Protein AF-A0A5N7B4Z5-F1 (afdb_monomer)

Solvent-accessible surface area (backbone atoms only — not comparable to full-atom values): 13142 Å² total; per-residue (Å²): 91,80,42,84,69,92,43,72,67,54,50,50,54,54,49,51,53,54,71,65,34,78,68,73,69,79,52,67,28,50,35,41,19,48,52,52,49,37,53,48,54,47,36,39,73,75,48,69,48,20,84,74,56,55,96,79,56,40,84,40,82,43,67,46,97,56,56,46,101,85,73,45,61,50,43,29,46,28,28,74,62,50,83,78,34,98,85,48,55,46,38,72,44,78,56,78,88,79,69,58,45,34,60,72,60,36,51,36,48,76,69,60,76,49,81,82,85,57,75,67,77,79,80,66,70,62,88,85,52,90,62,60,52,44,93,58,93,42,82,94,37,78,40,70,61,80,85,78,86,73,72,54,44,77,47,78,50,70,56,96,50,51,87,86,38,82,61,65,50,78,49,78,48,68,54,35,63,58,79,80,58,64,81,91,64,78,58,65,70,58,53,51,52,52,52,48,52,56,52,54,72,67,42,83,85,66,73,86,80,127

Nearest PDB structures (foldseek):
  7ase-assembly1_G  TM=2.605E-01  e=3.110E+00  Trypanosoma cruzi
  8xci-assembly1_J  TM=1.834E-01  e=3.970E+00  Escherichia phage Lambda

pLDDT: mean 79.35, std 11.58, range [40.12, 94.44]

Structure (mmCIF, N/CA/C/O backbone):
data_AF-A0A5N7B4Z5-F1
#
_entry.id   AF-A0A5N7B4Z5-F1
#
loop_
_atom_site.group_PDB
_atom_site.id
_atom_site.type_symbol
_atom_site.label_atom_id
_atom_site.label_alt_id
_atom_site.label_comp_id
_atom_site.label_asym_id
_atom_site.label_entity_id
_atom_site.label_seq_id
_atom_site.pdbx_PDB_ins_code
_atom_site.Cartn_x
_atom_site.Cartn_y
_atom_site.Cartn_z
_atom_site.occupancy
_atom_site.B_iso_or_equiv
_atom_site.auth_seq_id
_atom_site.auth_comp_id
_atom_site.auth_asym_id
_atom_site.auth_atom_id
_atom_site.pdbx_PDB_model_num
ATOM 1 N N . MET A 1 1 ? -0.900 -9.514 17.900 1.00 68.31 1 MET A N 1
ATOM 2 C CA . MET A 1 1 ? -0.943 -8.429 18.907 1.00 68.31 1 MET A CA 1
ATOM 3 C C . MET A 1 1 ? -2.101 -8.729 19.840 1.00 68.31 1 MET A C 1
ATOM 5 O O . MET A 1 1 ? -3.188 -8.950 19.329 1.00 68.31 1 MET A O 1
ATOM 9 N N . HIS A 1 2 ? -1.870 -8.814 21.151 1.00 83.25 2 HIS A N 1
ATOM 10 C CA . HIS A 1 2 ? -2.906 -9.152 22.133 1.00 83.25 2 HIS A CA 1
ATOM 11 C C . HIS A 1 2 ? -3.185 -7.941 23.022 1.00 83.25 2 HIS A C 1
ATOM 13 O O . HIS A 1 2 ? -2.250 -7.444 23.642 1.00 83.25 2 HIS A O 1
ATOM 19 N N . HIS A 1 3 ? -4.424 -7.446 23.070 1.00 81.94 3 HIS A N 1
ATOM 20 C CA . HIS A 1 3 ? -4.757 -6.272 23.884 1.00 81.94 3 HIS A CA 1
ATOM 21 C C . HIS A 1 3 ? -6.202 -6.282 24.406 1.00 81.94 3 HIS A C 1
ATOM 23 O O . HIS A 1 3 ? -7.106 -6.831 23.778 1.00 81.94 3 HIS A O 1
ATOM 29 N N . THR A 1 4 ? -6.416 -5.662 25.567 1.00 84.50 4 THR A N 1
ATOM 30 C CA . THR A 1 4 ? -7.744 -5.398 26.161 1.00 84.50 4 THR A CA 1
ATOM 31 C C . THR A 1 4 ? -8.138 -3.922 26.072 1.00 84.50 4 THR A C 1
ATOM 33 O O . THR A 1 4 ? -9.320 -3.601 26.102 1.00 84.50 4 THR A O 1
ATOM 36 N N . ALA A 1 5 ? -7.157 -3.032 25.914 1.00 82.94 5 ALA A N 1
ATOM 37 C CA . ALA A 1 5 ? -7.330 -1.611 25.648 1.00 82.94 5 ALA A CA 1
ATOM 38 C C . ALA A 1 5 ? -6.219 -1.128 24.708 1.00 82.94 5 ALA A C 1
ATOM 40 O O . ALA A 1 5 ? -5.120 -1.689 24.698 1.00 82.94 5 ALA A O 1
ATOM 41 N N . VAL A 1 6 ? -6.504 -0.093 23.919 1.00 81.62 6 VAL A N 1
ATOM 42 C CA . VAL A 1 6 ? -5.502 0.546 23.062 1.00 81.62 6 VAL A CA 1
ATOM 43 C C . VAL A 1 6 ? -4.746 1.571 23.901 1.00 81.62 6 VAL A C 1
ATOM 45 O O . VAL A 1 6 ? -5.305 2.594 24.285 1.00 81.62 6 VAL A O 1
ATOM 48 N N . THR A 1 7 ? -3.490 1.267 24.226 1.00 86.62 7 THR A N 1
ATOM 49 C CA . THR A 1 7 ? -2.611 2.155 25.005 1.00 86.62 7 THR A CA 1
ATOM 50 C C . THR A 1 7 ? -1.647 2.911 24.093 1.00 86.62 7 THR A C 1
ATOM 52 O O . THR A 1 7 ? -1.443 2.516 22.945 1.00 86.62 7 THR A O 1
ATOM 55 N N . GLU A 1 8 ? -0.984 3.945 24.613 1.00 84.62 8 GLU A N 1
ATOM 56 C CA . GLU A 1 8 ? 0.048 4.680 23.865 1.00 84.62 8 GLU A CA 1
ATOM 57 C C . GLU A 1 8 ? 1.194 3.769 23.410 1.00 84.62 8 GLU A C 1
ATOM 59 O O . GLU A 1 8 ? 1.658 3.827 22.274 1.00 84.62 8 GLU A O 1
ATOM 64 N N . ARG A 1 9 ? 1.582 2.819 24.268 1.00 85.25 9 ARG A N 1
ATOM 65 C CA . ARG A 1 9 ? 2.535 1.767 23.910 1.00 85.25 9 ARG A CA 1
ATOM 66 C C . ARG A 1 9 ? 2.049 0.951 22.710 1.00 85.25 9 ARG A C 1
ATOM 68 O O . ARG A 1 9 ? 2.826 0.699 21.796 1.00 85.25 9 ARG A O 1
ATOM 75 N N . THR A 1 10 ? 0.775 0.555 22.699 1.00 82.25 10 THR A N 1
ATOM 76 C CA . THR A 1 10 ? 0.175 -0.183 21.576 1.00 82.25 10 THR A CA 1
ATOM 77 C C . THR A 1 10 ? 0.235 0.638 20.286 1.00 82.25 10 THR A C 1
ATOM 79 O O . THR A 1 10 ? 0.553 0.088 19.235 1.00 82.25 10 THR A O 1
ATOM 82 N N . TRP A 1 11 ? -0.008 1.951 20.352 1.00 82.19 11 TRP A N 1
ATOM 83 C CA . TRP A 1 11 ? 0.132 2.836 19.193 1.00 82.19 11 TRP A CA 1
ATOM 84 C C . TRP A 1 11 ? 1.564 2.907 18.673 1.00 82.19 11 TRP A C 1
ATOM 86 O O . TRP A 1 11 ? 1.775 2.754 17.468 1.00 82.19 11 TRP A O 1
ATOM 96 N N . HIS A 1 12 ? 2.544 3.056 19.562 1.00 83.19 12 HIS A N 1
ATOM 97 C CA . HIS A 1 12 ? 3.951 3.038 19.177 1.00 83.19 12 HIS A CA 1
ATOM 98 C C . HIS A 1 12 ? 4.365 1.706 18.544 1.00 83.19 12 HIS A C 1
ATOM 100 O O . HIS A 1 12 ? 5.046 1.715 17.523 1.00 83.19 12 HIS A O 1
ATOM 106 N N . GLU A 1 13 ? 3.909 0.569 19.077 1.00 83.56 13 GLU A N 1
ATOM 107 C CA . GLU A 1 13 ? 4.173 -0.755 18.495 1.00 83.56 13 GLU A CA 1
ATOM 108 C C . GLU A 1 13 ? 3.593 -0.877 17.071 1.00 83.56 13 GLU A C 1
ATOM 110 O O . GLU A 1 13 ? 4.270 -1.363 16.164 1.00 83.56 13 GLU A O 1
ATOM 115 N N . ILE A 1 14 ? 2.370 -0.381 16.835 1.00 79.56 14 ILE A N 1
ATOM 116 C CA . ILE A 1 14 ? 1.752 -0.347 15.494 1.00 79.56 14 ILE A CA 1
ATOM 117 C C . ILE A 1 14 ? 2.538 0.569 14.553 1.00 79.56 14 ILE A C 1
ATOM 119 O O . ILE A 1 14 ? 2.758 0.228 13.389 1.00 79.56 14 ILE A O 1
ATOM 123 N N . GLN A 1 15 ? 2.949 1.740 15.037 1.00 76.56 15 GLN A N 1
ATOM 124 C CA . GLN A 1 15 ? 3.700 2.705 14.246 1.00 76.56 15 GLN A CA 1
ATOM 125 C C . GLN A 1 15 ? 5.073 2.153 13.854 1.00 76.56 15 GLN A C 1
ATOM 127 O O . GLN A 1 15 ? 5.435 2.229 12.684 1.00 76.56 15 GLN A O 1
ATOM 132 N N . GLN A 1 16 ? 5.798 1.547 14.795 1.00 77.25 16 GLN A N 1
ATOM 133 C CA . GLN A 1 16 ? 7.083 0.899 14.536 1.00 77.25 16 GLN A CA 1
ATOM 134 C C . GLN A 1 16 ? 6.934 -0.252 13.545 1.00 77.25 16 GLN A C 1
ATOM 136 O O . GLN A 1 16 ? 7.704 -0.341 12.595 1.00 77.25 16 GLN A O 1
ATOM 141 N N . PHE A 1 17 ? 5.913 -1.099 13.706 1.00 74.50 17 PHE A N 1
ATOM 142 C CA . PHE A 1 17 ? 5.628 -2.162 12.744 1.00 74.50 17 PHE A CA 1
ATOM 143 C C . PHE A 1 17 ? 5.417 -1.607 11.328 1.00 74.50 17 PHE A C 1
ATOM 145 O O . PHE A 1 17 ? 5.989 -2.124 10.375 1.00 74.50 17 PHE A O 1
ATOM 152 N N . ARG A 1 18 ? 4.653 -0.515 11.188 1.00 69.31 18 ARG A N 1
ATOM 153 C CA . ARG A 1 18 ? 4.422 0.152 9.894 1.00 69.31 18 ARG A CA 1
ATOM 154 C C . ARG A 1 18 ? 5.679 0.799 9.314 1.00 69.31 18 ARG A C 1
ATOM 156 O O . ARG A 1 18 ? 5.856 0.773 8.101 1.00 69.31 18 ARG A O 1
ATOM 163 N N . GLN A 1 19 ? 6.526 1.387 10.155 1.00 65.81 19 GLN A N 1
ATOM 164 C CA . GLN A 1 19 ? 7.797 1.990 9.742 1.00 65.81 19 GLN A CA 1
ATOM 165 C C . GLN A 1 19 ? 8.817 0.939 9.295 1.00 65.81 19 GLN A C 1
ATOM 167 O O . GLN A 1 19 ? 9.599 1.203 8.390 1.00 65.81 19 GLN A O 1
ATOM 172 N N . ASN A 1 20 ? 8.776 -0.249 9.897 1.00 62.44 20 ASN A N 1
ATOM 173 C CA . ASN A 1 20 ? 9.689 -1.353 9.615 1.00 62.44 20 ASN A CA 1
ATOM 174 C C . ASN A 1 20 ? 9.173 -2.304 8.526 1.00 62.44 20 ASN A C 1
ATOM 176 O O . ASN A 1 20 ? 9.728 -3.391 8.358 1.00 62.44 20 ASN A O 1
ATOM 180 N N . LEU A 1 21 ? 8.112 -1.934 7.798 1.00 60.69 21 LEU A N 1
ATOM 181 C CA . LEU A 1 21 ? 7.689 -2.719 6.644 1.00 60.69 21 LEU A CA 1
ATOM 182 C C . LEU A 1 21 ? 8.833 -2.756 5.619 1.00 60.69 21 LEU A C 1
ATOM 184 O O . LEU A 1 21 ? 9.453 -1.717 5.380 1.00 60.69 21 LEU A O 1
ATOM 188 N N . PRO A 1 22 ? 9.119 -3.916 4.998 1.00 57.69 22 PRO A N 1
ATOM 189 C CA . PRO A 1 22 ? 10.403 -4.160 4.333 1.00 57.69 22 PRO A CA 1
ATOM 190 C C . PRO A 1 22 ? 10.712 -3.221 3.158 1.00 57.69 22 PRO A C 1
ATOM 192 O O . PRO A 1 22 ? 11.859 -3.141 2.722 1.00 57.69 22 PRO A O 1
ATOM 195 N N . PHE A 1 23 ? 9.707 -2.513 2.634 1.00 60.31 23 PHE A N 1
ATOM 196 C CA . PHE A 1 23 ? 9.897 -1.526 1.584 1.00 60.31 23 PHE A CA 1
ATOM 197 C C . PHE A 1 23 ? 8.888 -0.373 1.704 1.00 60.31 23 PHE A C 1
ATOM 199 O O . PHE A 1 23 ? 7.779 -0.430 1.173 1.00 60.31 23 PHE A O 1
ATOM 206 N N . LEU A 1 24 ? 9.277 0.695 2.403 1.00 61.88 24 LEU A N 1
ATOM 207 C CA . LEU A 1 24 ? 8.574 1.977 2.378 1.00 61.88 24 LEU A CA 1
ATOM 208 C C . LEU A 1 24 ? 9.545 3.053 1.887 1.00 61.88 24 LEU A C 1
ATOM 210 O O . LEU A 1 24 ? 10.260 3.663 2.674 1.00 61.88 24 LEU A O 1
ATOM 214 N N . GLU A 1 25 ? 9.591 3.267 0.573 1.00 70.62 25 GLU A N 1
ATOM 215 C CA . GLU A 1 25 ? 10.356 4.380 0.009 1.00 70.62 25 GLU A CA 1
ATOM 216 C C . GLU A 1 25 ? 9.768 5.708 0.513 1.00 70.62 25 GLU A C 1
ATOM 218 O O . GLU A 1 25 ? 8.613 6.049 0.225 1.00 70.62 25 GLU A O 1
ATOM 223 N N . THR A 1 26 ? 10.552 6.424 1.320 1.00 70.00 26 THR A N 1
ATOM 224 C CA . THR A 1 26 ? 10.142 7.664 1.984 1.00 70.00 26 THR A CA 1
ATOM 225 C C . THR A 1 26 ? 10.215 8.854 1.042 1.00 70.00 26 THR A C 1
ATOM 227 O O . THR A 1 26 ? 9.400 9.770 1.161 1.00 70.00 26 THR A O 1
ATOM 230 N N . GLU A 1 27 ? 11.149 8.833 0.086 1.00 80.62 27 GLU A N 1
ATOM 231 C CA . GLU A 1 27 ? 11.313 9.919 -0.871 1.00 80.62 27 GLU A CA 1
ATOM 232 C C . GLU A 1 27 ? 10.170 9.904 -1.896 1.00 80.62 27 GLU A C 1
ATOM 234 O O . GLU A 1 27 ? 10.004 8.919 -2.630 1.00 80.62 27 GLU A O 1
ATOM 239 N N . PRO A 1 28 ? 9.374 10.987 -2.012 1.00 80.75 28 PRO A N 1
ATOM 240 C CA . PRO A 1 28 ? 8.200 11.001 -2.880 1.00 80.75 28 PRO A CA 1
ATOM 241 C C . PRO A 1 28 ? 8.511 10.641 -4.338 1.00 80.75 28 PRO A C 1
ATOM 243 O O . PRO A 1 28 ? 7.760 9.885 -4.952 1.00 80.75 28 PRO A O 1
ATOM 246 N N . THR A 1 29 ? 9.627 11.131 -4.879 1.00 85.12 29 THR A N 1
ATOM 247 C CA . THR A 1 29 ? 10.037 10.926 -6.278 1.00 85.12 29 THR A CA 1
ATOM 248 C C . THR A 1 29 ? 10.473 9.489 -6.563 1.00 85.12 29 THR A C 1
ATOM 250 O O . THR A 1 29 ? 10.130 8.926 -7.608 1.00 85.12 29 THR A O 1
ATOM 253 N N . LYS A 1 30 ? 11.175 8.855 -5.620 1.00 85.88 30 LYS A N 1
ATOM 254 C CA . LYS A 1 30 ? 11.563 7.442 -5.702 1.00 85.88 30 LYS A CA 1
ATOM 255 C C . LYS A 1 30 ? 10.366 6.521 -5.505 1.00 85.88 30 LYS A C 1
ATOM 257 O O . LYS A 1 30 ? 10.238 5.525 -6.211 1.00 85.88 30 LYS A O 1
ATOM 262 N N . ARG A 1 31 ? 9.425 6.887 -4.631 1.00 80.62 31 ARG A N 1
ATOM 263 C CA . ARG A 1 31 ? 8.165 6.156 -4.449 1.00 80.62 31 ARG A CA 1
ATOM 264 C C . ARG A 1 31 ? 7.317 6.167 -5.723 1.00 80.62 31 ARG A C 1
ATOM 266 O O . ARG A 1 31 ? 6.779 5.136 -6.117 1.00 80.62 31 ARG A O 1
ATOM 273 N N . GLN A 1 32 ? 7.244 7.302 -6.417 1.00 82.06 32 GLN A N 1
ATOM 274 C CA . GLN A 1 32 ? 6.564 7.391 -7.713 1.00 82.06 32 GLN A CA 1
ATOM 275 C C . GLN A 1 32 ? 7.281 6.583 -8.803 1.00 82.06 32 GLN A C 1
ATOM 277 O O . GLN A 1 32 ? 6.621 5.886 -9.578 1.00 82.06 32 GLN A O 1
ATOM 282 N N . ALA A 1 33 ? 8.618 6.618 -8.843 1.00 86.69 33 ALA A N 1
ATOM 283 C CA . ALA A 1 33 ? 9.406 5.741 -9.710 1.00 86.69 33 ALA A CA 1
ATOM 284 C C . ALA A 1 33 ? 9.086 4.267 -9.438 1.00 86.69 33 ALA A C 1
ATOM 286 O O . ALA A 1 33 ? 8.796 3.498 -10.351 1.00 86.69 33 ALA A O 1
ATOM 287 N N . TYR A 1 34 ? 9.021 3.892 -8.173 1.00 81.75 34 TYR A N 1
ATOM 288 C CA . TYR A 1 34 ? 8.686 2.545 -7.769 1.00 81.75 34 TYR A CA 1
ATOM 289 C C . TYR A 1 34 ? 7.276 2.104 -8.204 1.00 81.75 34 TYR A C 1
ATOM 291 O O . TYR A 1 34 ? 7.104 1.027 -8.782 1.00 81.75 34 TYR A O 1
ATOM 299 N N . TYR A 1 35 ? 6.261 2.957 -8.036 1.00 79.94 35 TYR A N 1
ATOM 300 C CA . TYR A 1 35 ? 4.920 2.682 -8.563 1.00 79.94 35 TYR A CA 1
ATOM 301 C C . TYR A 1 35 ? 4.913 2.542 -10.086 1.00 79.94 35 TYR A C 1
ATOM 303 O O . TYR A 1 35 ? 4.250 1.648 -10.620 1.00 79.94 35 TYR A O 1
ATOM 311 N N . LYS A 1 36 ? 5.678 3.381 -10.797 1.00 86.25 36 LYS A N 1
ATOM 312 C CA . LYS A 1 36 ? 5.813 3.285 -12.253 1.00 86.25 36 LYS A CA 1
ATOM 313 C C . LYS A 1 36 ? 6.480 1.972 -12.670 1.00 86.25 36 LYS A C 1
ATOM 315 O O . LYS A 1 36 ? 6.003 1.350 -13.622 1.00 86.25 36 LYS A O 1
ATOM 320 N N . PHE A 1 37 ? 7.517 1.526 -11.960 1.00 86.44 37 PHE A N 1
ATOM 321 C CA . PHE A 1 37 ? 8.168 0.230 -12.173 1.00 86.44 37 PHE A CA 1
ATOM 322 C C . PHE A 1 37 ? 7.175 -0.928 -12.013 1.00 86.44 37 PHE A C 1
ATOM 324 O O . PHE A 1 37 ? 7.001 -1.706 -12.949 1.00 86.44 37 PHE A O 1
ATOM 331 N N . ASN A 1 38 ? 6.452 -0.995 -10.892 1.00 80.25 38 ASN A N 1
ATOM 332 C CA . ASN A 1 38 ? 5.500 -2.079 -10.622 1.00 80.25 38 ASN A CA 1
ATOM 333 C C . ASN A 1 38 ? 4.335 -2.108 -11.614 1.00 80.25 38 ASN A C 1
ATOM 335 O O . ASN A 1 38 ? 4.002 -3.165 -12.150 1.00 80.25 38 ASN A O 1
ATOM 339 N N . SER A 1 39 ? 3.743 -0.944 -11.899 1.00 82.62 39 SER A N 1
ATOM 340 C CA . SER A 1 39 ? 2.669 -0.816 -12.888 1.00 82.62 39 SER A CA 1
ATOM 341 C C . SER A 1 39 ? 3.129 -1.287 -14.267 1.00 82.62 39 SER A C 1
ATOM 343 O O . SER A 1 39 ? 2.430 -2.063 -14.915 1.00 82.62 39 SER A O 1
ATOM 345 N N . THR A 1 40 ? 4.333 -0.890 -14.685 1.00 86.81 40 THR A N 1
ATOM 346 C CA . THR A 1 40 ? 4.910 -1.310 -15.967 1.00 86.81 40 THR A CA 1
ATOM 347 C C . THR A 1 40 ? 5.190 -2.808 -15.979 1.00 86.81 40 THR A C 1
ATOM 349 O O . THR A 1 40 ? 4.769 -3.496 -16.902 1.00 86.81 40 THR A O 1
ATOM 352 N N . LYS A 1 41 ? 5.860 -3.343 -14.953 1.00 85.88 41 LYS A N 1
ATOM 353 C CA . LYS A 1 41 ? 6.159 -4.776 -14.852 1.00 85.88 41 LYS A CA 1
ATOM 354 C C . LYS A 1 41 ? 4.880 -5.600 -14.975 1.00 85.88 41 LYS A C 1
ATOM 356 O O . LYS A 1 41 ? 4.825 -6.510 -15.793 1.00 85.88 41 LYS A O 1
ATOM 361 N N . ARG A 1 42 ? 3.831 -5.228 -14.238 1.00 82.44 42 ARG A N 1
ATOM 362 C CA . ARG A 1 42 ? 2.529 -5.893 -14.306 1.00 82.44 42 ARG A CA 1
ATOM 363 C C . ARG A 1 42 ? 1.864 -5.762 -15.674 1.00 82.44 42 ARG A C 1
ATOM 365 O O . ARG A 1 42 ? 1.389 -6.755 -16.201 1.00 82.44 42 ARG A O 1
ATOM 372 N N . PHE A 1 43 ? 1.876 -4.573 -16.271 1.00 83.44 43 PHE A N 1
ATOM 373 C CA . PHE A 1 43 ? 1.324 -4.337 -17.609 1.00 83.44 43 PHE A CA 1
ATOM 374 C C . PHE A 1 43 ? 1.942 -5.260 -18.674 1.00 83.44 43 PHE A C 1
ATOM 376 O O . PHE A 1 43 ? 1.242 -5.732 -19.568 1.00 83.44 43 PHE A O 1
ATOM 383 N N . PHE A 1 44 ? 3.238 -5.565 -18.551 1.00 87.12 44 PHE A N 1
ATOM 384 C CA . PHE A 1 44 ? 3.929 -6.524 -19.415 1.00 87.12 44 PHE A CA 1
ATOM 385 C C . PHE A 1 44 ? 3.659 -7.986 -19.036 1.00 87.12 44 PHE A C 1
ATOM 387 O O . PHE A 1 44 ? 3.446 -8.793 -19.939 1.00 87.12 44 PHE A O 1
ATOM 394 N N . THR A 1 45 ? 3.638 -8.327 -17.744 1.00 84.25 45 THR A N 1
ATOM 395 C CA . THR A 1 45 ? 3.340 -9.689 -17.264 1.00 84.25 45 THR A CA 1
ATOM 396 C C . THR A 1 45 ? 1.920 -10.132 -17.615 1.00 84.25 45 THR A C 1
ATOM 398 O O . THR A 1 45 ? 1.724 -11.271 -18.023 1.00 84.25 45 THR A O 1
ATOM 401 N N . ASP A 1 46 ? 0.942 -9.233 -17.499 1.00 83.75 46 ASP A N 1
ATOM 402 C CA . ASP A 1 46 ? -0.476 -9.522 -17.742 1.00 83.75 46 ASP A CA 1
ATOM 403 C C . ASP A 1 4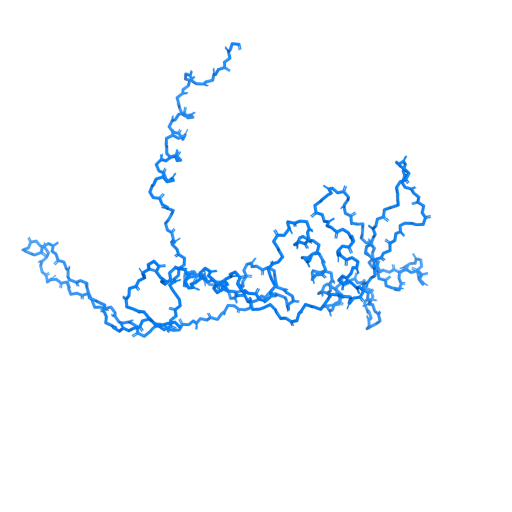6 ? -0.819 -9.584 -19.247 1.00 83.75 46 ASP A C 1
ATOM 405 O O . ASP A 1 46 ? -1.965 -9.830 -19.613 1.00 83.75 46 ASP A O 1
ATOM 409 N N . GLY A 1 47 ? 0.152 -9.357 -20.139 1.00 83.50 47 GLY A N 1
ATOM 410 C CA . GLY A 1 47 ? -0.057 -9.460 -21.585 1.00 83.50 47 GLY A CA 1
ATOM 411 C C . GLY A 1 47 ? -0.620 -8.206 -22.259 1.00 83.50 47 GLY A C 1
ATOM 412 O O . GLY A 1 47 ? -0.857 -8.212 -23.463 1.00 83.50 47 GLY A O 1
ATOM 413 N N . TYR A 1 48 ? -0.825 -7.116 -21.517 1.00 83.56 48 TYR A N 1
ATOM 414 C CA . TYR A 1 48 ? -1.481 -5.908 -22.031 1.00 83.56 48 TYR A CA 1
ATOM 415 C C . TYR A 1 48 ? -0.533 -4.915 -22.706 1.00 83.56 48 TYR A C 1
ATOM 417 O O . TYR A 1 48 ? -0.991 -3.925 -23.277 1.00 83.56 48 TYR A O 1
ATOM 425 N N . SER A 1 49 ? 0.781 -5.152 -22.647 1.00 82.88 49 SER A N 1
ATOM 426 C CA . SER A 1 49 ? 1.762 -4.177 -23.121 1.00 82.88 49 SER A CA 1
ATOM 427 C C . SER A 1 49 ? 1.693 -3.920 -24.623 1.00 82.88 49 SER A C 1
ATOM 429 O O . SER A 1 49 ? 1.688 -2.769 -25.069 1.00 82.88 49 SER A O 1
ATOM 431 N N . CYS A 1 50 ? 1.608 -4.981 -25.415 1.00 84.81 50 CYS A N 1
ATOM 432 C CA . CYS A 1 50 ? 1.662 -4.916 -26.870 1.00 84.81 50 CYS A CA 1
ATOM 433 C C . CYS A 1 50 ? 0.373 -5.503 -27.455 1.00 84.81 50 CYS A C 1
ATOM 435 O O . CYS A 1 50 ? -0.131 -6.495 -26.940 1.00 84.81 50 CYS A O 1
ATOM 437 N N . THR A 1 51 ? -0.142 -4.961 -28.562 1.00 81.56 51 THR A N 1
ATOM 438 C CA . THR A 1 51 ? -1.362 -5.504 -29.201 1.00 81.56 51 THR A CA 1
ATOM 439 C C . THR A 1 51 ? -1.149 -6.933 -29.705 1.00 81.56 51 THR A C 1
ATOM 441 O O . THR A 1 51 ? -2.073 -7.737 -29.686 1.00 81.56 51 THR A O 1
ATOM 444 N N . LYS A 1 52 ? 0.081 -7.267 -30.117 1.00 81.00 52 LYS A N 1
ATOM 445 C CA . LYS A 1 52 ? 0.536 -8.641 -30.378 1.00 81.00 52 LYS A CA 1
ATOM 446 C C . LYS A 1 52 ? 1.544 -9.051 -29.310 1.00 81.00 52 LYS A C 1
ATOM 448 O O . LYS A 1 52 ? 2.742 -9.145 -29.575 1.00 81.00 52 LYS A O 1
ATOM 453 N N . TRP A 1 53 ? 1.071 -9.193 -28.078 1.00 84.00 53 TRP A N 1
ATOM 454 C CA . TRP A 1 53 ? 1.927 -9.619 -26.979 1.00 84.00 53 TRP A CA 1
ATOM 455 C C . TRP A 1 53 ? 2.516 -11.010 -27.236 1.00 84.00 53 TRP A C 1
ATOM 457 O O . TRP A 1 53 ? 1.858 -11.898 -27.778 1.00 84.00 53 TRP A O 1
ATOM 467 N N . ASN A 1 54 ? 3.769 -11.193 -26.828 1.00 83.25 54 ASN A N 1
ATOM 468 C CA . ASN A 1 54 ? 4.453 -12.476 -26.825 1.00 83.25 54 ASN A CA 1
ATOM 469 C C . ASN A 1 54 ? 5.297 -12.611 -25.547 1.00 83.25 54 ASN A C 1
ATOM 471 O O . ASN A 1 54 ? 5.551 -11.633 -24.844 1.00 83.25 54 ASN A O 1
ATOM 475 N N . SER A 1 55 ? 5.777 -13.821 -25.263 1.00 84.69 55 SER A N 1
ATOM 476 C CA . SER A 1 55 ? 6.573 -14.106 -24.063 1.00 84.69 55 SER A CA 1
ATOM 477 C C . SER A 1 55 ? 7.943 -13.412 -24.031 1.00 84.69 55 SER A C 1
ATOM 479 O O . SER A 1 55 ? 8.580 -13.375 -22.977 1.00 84.69 55 SER A O 1
ATOM 481 N N . THR A 1 56 ? 8.411 -12.855 -25.155 1.00 87.56 56 THR A N 1
ATOM 482 C CA . THR A 1 56 ? 9.660 -12.085 -25.211 1.00 87.56 56 THR A CA 1
ATOM 483 C C . THR A 1 56 ? 9.444 -10.598 -24.932 1.00 87.56 56 THR A C 1
ATOM 485 O O . THR A 1 56 ? 10.415 -9.902 -24.655 1.00 87.56 56 THR A O 1
ATOM 488 N N . CYS A 1 57 ? 8.203 -10.098 -24.924 1.00 87.69 57 CYS A N 1
ATOM 489 C CA . CYS A 1 57 ? 7.901 -8.709 -24.595 1.00 87.69 57 CYS A CA 1
ATOM 490 C C . CYS A 1 57 ? 8.327 -8.377 -23.160 1.00 87.69 57 CYS A C 1
ATOM 492 O O . CYS A 1 57 ? 7.709 -8.811 -22.188 1.00 87.69 57 CYS A O 1
ATOM 494 N N . LYS A 1 58 ? 9.357 -7.539 -23.033 1.00 89.62 58 LYS A N 1
ATOM 495 C CA . LYS A 1 58 ? 9.864 -7.033 -21.754 1.00 89.62 58 LYS A CA 1
ATOM 496 C C . LYS A 1 58 ? 10.028 -5.517 -21.812 1.00 89.62 58 LYS A C 1
ATOM 498 O O . LYS A 1 58 ? 10.350 -4.999 -22.883 1.00 89.62 58 LYS A O 1
ATOM 503 N N . PRO A 1 59 ? 9.792 -4.811 -20.697 1.00 91.25 59 PRO A N 1
ATOM 504 C CA . PRO A 1 59 ? 10.017 -3.379 -20.629 1.00 91.25 59 PRO A CA 1
ATOM 505 C C . PRO A 1 59 ? 11.511 -3.066 -20.525 1.00 91.25 59 PRO A C 1
ATOM 507 O O . PRO A 1 59 ? 12.240 -3.727 -19.790 1.00 91.25 59 PRO A O 1
ATOM 510 N N . GLU A 1 60 ? 11.932 -2.011 -21.206 1.00 90.94 60 GLU A N 1
ATOM 511 C CA . GLU A 1 60 ? 13.270 -1.436 -21.145 1.00 90.94 60 GLU A CA 1
ATOM 512 C C . GLU A 1 60 ? 13.165 0.090 -21.069 1.00 90.94 60 GLU A C 1
ATOM 514 O O . GLU A 1 60 ? 12.285 0.700 -21.689 1.00 90.94 60 GLU A O 1
ATOM 519 N N . ILE A 1 61 ? 14.056 0.712 -20.295 1.00 91.62 61 ILE A N 1
ATOM 520 C CA . ILE A 1 61 ? 14.179 2.168 -20.254 1.00 91.62 61 ILE A CA 1
ATOM 521 C C . ILE A 1 61 ? 15.226 2.602 -21.264 1.00 91.62 61 ILE A C 1
ATOM 523 O O . ILE A 1 61 ? 16.398 2.264 -21.129 1.00 91.62 61 ILE A O 1
ATOM 527 N N . VAL A 1 62 ? 14.808 3.422 -22.222 1.00 89.69 62 VAL A N 1
ATOM 528 C CA . VAL A 1 62 ? 15.688 3.967 -23.256 1.00 89.69 62 VAL A CA 1
ATOM 529 C C . VAL A 1 62 ? 15.604 5.483 -23.296 1.00 89.69 62 VAL A C 1
ATOM 531 O O . VAL A 1 62 ? 14.575 6.080 -22.974 1.00 89.69 62 VAL A O 1
ATOM 534 N N . GLU A 1 63 ? 16.688 6.118 -23.714 1.00 89.94 63 GLU A N 1
ATOM 535 C CA . GLU A 1 63 ? 16.702 7.546 -24.016 1.00 89.94 63 GLU A CA 1
ATOM 536 C C . GLU A 1 63 ? 16.371 7.767 -25.493 1.00 89.94 63 GLU A C 1
ATOM 538 O O . GLU A 1 63 ? 16.510 6.866 -26.328 1.00 89.94 63 GLU A O 1
ATOM 543 N N . SER A 1 64 ? 15.855 8.948 -25.823 1.00 86.50 64 SER A N 1
ATOM 544 C CA . SER A 1 64 ? 15.633 9.328 -27.207 1.00 86.50 64 SER A CA 1
ATOM 545 C C . SER A 1 64 ? 16.971 9.331 -27.949 1.00 86.50 64 SER A C 1
ATOM 547 O O . SER A 1 64 ? 17.997 9.674 -27.371 1.00 86.50 64 SER A O 1
ATOM 549 N N . PRO A 1 65 ? 16.992 8.975 -29.241 1.00 84.19 65 PRO A N 1
ATOM 550 C CA . PRO A 1 65 ? 18.216 9.064 -30.037 1.00 84.19 65 PRO A CA 1
ATOM 551 C C . PRO A 1 65 ? 18.615 10.518 -30.320 1.00 84.19 65 PRO A C 1
ATOM 553 O O . PRO A 1 65 ? 19.769 10.803 -30.630 1.00 84.19 65 PRO A O 1
ATOM 556 N N . HIS A 1 66 ? 17.657 11.442 -30.224 1.00 85.31 66 HIS A N 1
ATOM 557 C CA . HIS A 1 66 ? 17.848 12.858 -30.498 1.00 85.31 66 HIS A CA 1
ATOM 558 C C . HIS A 1 66 ? 17.376 13.696 -29.312 1.00 85.31 66 HIS A C 1
ATOM 560 O O . HIS A 1 66 ? 16.391 13.321 -28.663 1.00 85.31 66 HIS A O 1
ATOM 566 N N . PRO A 1 67 ? 18.048 14.820 -29.027 1.00 88.38 67 PRO A N 1
ATOM 567 C CA . PRO A 1 67 ? 17.590 15.746 -28.013 1.00 88.38 67 PRO A CA 1
ATOM 568 C C . PRO A 1 67 ? 16.302 16.439 -28.467 1.00 88.38 67 PRO A C 1
ATOM 570 O O . PRO A 1 67 ? 16.076 16.683 -29.654 1.00 88.38 67 PRO A O 1
ATOM 573 N N . ASN A 1 68 ? 15.461 16.777 -27.501 1.00 83.56 68 ASN A N 1
ATOM 574 C CA . ASN A 1 68 ? 14.311 17.640 -27.690 1.00 83.56 68 ASN A CA 1
ATOM 575 C C . ASN A 1 68 ? 14.768 19.092 -27.987 1.00 83.56 68 ASN A C 1
ATOM 577 O O . ASN A 1 68 ? 15.960 19.403 -27.884 1.00 83.56 68 ASN A O 1
ATOM 581 N N . PRO A 1 69 ? 13.851 20.020 -28.324 1.00 86.19 69 PRO A N 1
ATOM 582 C CA . PRO A 1 69 ? 14.205 21.413 -28.622 1.00 86.19 69 PRO A CA 1
ATOM 583 C C . PRO A 1 69 ? 14.949 22.159 -27.498 1.00 86.19 69 PRO A C 1
ATOM 585 O O . PRO A 1 69 ? 15.523 23.214 -27.742 1.00 86.19 69 PRO A O 1
ATOM 588 N N . GLN A 1 70 ? 14.950 21.625 -26.273 1.00 83.75 70 GLN A N 1
ATOM 589 C CA . GLN A 1 70 ? 15.659 22.167 -25.110 1.00 83.75 70 GLN A CA 1
ATOM 590 C C . GLN A 1 70 ? 17.051 21.529 -24.920 1.00 83.75 70 GLN A C 1
ATOM 592 O O . GLN A 1 70 ? 17.704 21.769 -23.907 1.00 83.75 70 GLN A O 1
ATOM 597 N N . GLY A 1 71 ? 17.510 20.700 -25.865 1.00 83.31 71 GLY A N 1
ATOM 598 C CA . GLY A 1 71 ? 18.815 20.036 -25.819 1.00 83.31 71 GLY A CA 1
ATOM 599 C C . GLY A 1 71 ? 18.868 18.804 -24.911 1.00 83.31 71 GLY A C 1
ATOM 600 O O . GLY A 1 71 ? 19.951 18.281 -24.661 1.00 83.31 71 GLY A O 1
ATOM 601 N N . GLN A 1 72 ? 17.727 18.327 -24.405 1.00 82.94 72 GLN A N 1
ATOM 602 C CA . GLN A 1 72 ? 17.667 17.202 -23.470 1.00 82.94 72 GLN A CA 1
ATOM 603 C C . GLN A 1 72 ? 17.164 15.928 -24.149 1.00 82.94 72 GLN A C 1
ATOM 605 O O . GLN A 1 72 ? 16.270 15.977 -24.985 1.00 82.94 72 GLN A O 1
ATOM 610 N N . TYR A 1 73 ? 17.686 14.770 -23.756 1.00 85.50 73 TYR A N 1
ATOM 611 C CA . TYR A 1 73 ? 17.216 13.480 -24.265 1.00 85.50 73 TYR A CA 1
ATOM 612 C C . TYR A 1 73 ? 16.013 12.991 -23.467 1.00 85.50 73 TYR A C 1
ATOM 614 O O . TYR A 1 73 ? 16.123 12.800 -22.262 1.00 85.50 73 TYR A O 1
ATOM 622 N N . ASP A 1 74 ? 14.871 12.768 -24.109 1.00 87.12 74 ASP A N 1
ATOM 623 C CA . ASP A 1 74 ? 13.663 12.289 -23.439 1.00 87.12 74 ASP A CA 1
ATOM 624 C C . ASP A 1 74 ? 13.800 10.810 -23.059 1.00 87.12 74 ASP A C 1
ATOM 626 O O . ASP A 1 74 ? 14.420 10.021 -23.765 1.00 87.12 74 ASP A O 1
ATOM 630 N N . THR A 1 75 ? 13.210 10.405 -21.937 1.00 90.62 75 THR A N 1
ATOM 631 C CA . THR A 1 75 ? 13.306 9.023 -21.447 1.00 90.62 75 THR A CA 1
ATOM 632 C C . THR A 1 75 ? 11.993 8.292 -21.694 1.00 90.62 75 THR A C 1
ATOM 634 O O . THR A 1 75 ? 10.920 8.817 -21.402 1.00 90.62 75 THR A O 1
ATOM 637 N N . TYR A 1 76 ? 12.076 7.071 -22.210 1.00 90.56 76 TYR A N 1
ATOM 638 C CA . TYR A 1 76 ? 10.939 6.244 -22.593 1.00 90.56 76 TYR A CA 1
ATOM 639 C C . TYR A 1 76 ? 11.003 4.881 -21.918 1.00 90.56 76 TYR A C 1
ATOM 641 O O . TYR A 1 76 ? 12.079 4.326 -21.718 1.00 90.56 76 TYR A O 1
ATOM 649 N N . ILE A 1 77 ? 9.830 4.315 -21.653 1.00 91.19 77 ILE A N 1
ATOM 650 C CA . ILE A 1 77 ? 9.664 2.882 -21.427 1.00 91.19 77 ILE A CA 1
ATOM 651 C C . ILE A 1 77 ? 9.223 2.268 -22.751 1.00 91.19 77 ILE A C 1
ATOM 653 O O . ILE A 1 77 ? 8.146 2.599 -23.259 1.00 91.19 77 ILE A O 1
ATOM 657 N N . LYS A 1 78 ? 10.044 1.383 -23.309 1.00 90.44 78 LYS A N 1
ATOM 658 C CA . LYS A 1 78 ? 9.756 0.666 -24.554 1.00 90.44 78 LYS A CA 1
ATOM 659 C C . LYS A 1 78 ? 9.721 -0.834 -24.319 1.00 90.44 78 LYS A C 1
ATOM 661 O O . LYS A 1 78 ? 10.278 -1.336 -23.350 1.00 90.44 78 LYS A O 1
ATOM 666 N N . CYS A 1 79 ? 9.041 -1.553 -25.201 1.00 90.00 79 CYS A N 1
ATOM 667 C CA . CYS A 1 79 ? 9.245 -2.989 -25.309 1.00 90.00 79 CYS A CA 1
ATOM 668 C C . CYS A 1 79 ? 10.593 -3.249 -26.001 1.00 90.00 79 CYS A C 1
ATOM 670 O O . CYS A 1 79 ? 10.926 -2.563 -26.965 1.00 90.00 79 CYS A O 1
ATOM 672 N N . ILE A 1 80 ? 11.338 -4.271 -25.580 1.00 88.75 80 ILE A N 1
ATOM 673 C CA . ILE A 1 80 ? 12.595 -4.661 -26.250 1.00 88.75 80 ILE A CA 1
ATOM 674 C C . ILE A 1 80 ? 12.405 -5.018 -27.738 1.00 88.75 80 ILE A C 1
ATOM 676 O O . ILE A 1 80 ? 13.335 -4.931 -28.531 1.00 88.75 80 ILE A O 1
ATOM 680 N N . ASN A 1 81 ? 11.180 -5.379 -28.135 1.00 85.00 81 ASN A N 1
ATOM 681 C CA . ASN A 1 81 ? 10.829 -5.711 -29.518 1.00 85.00 81 ASN A CA 1
ATOM 682 C C . ASN A 1 81 ? 10.452 -4.464 -30.358 1.00 85.00 81 ASN A C 1
ATOM 684 O O . ASN A 1 81 ? 10.183 -4.587 -31.550 1.00 85.00 81 ASN A O 1
ATOM 688 N N . THR A 1 82 ? 10.434 -3.256 -29.770 1.00 78.44 82 THR A N 1
ATOM 689 C CA . THR A 1 82 ? 9.921 -2.014 -30.395 1.00 78.44 82 THR A CA 1
ATOM 690 C C . THR A 1 82 ? 10.734 -1.515 -31.605 1.00 78.44 82 THR A C 1
ATOM 692 O O . THR A 1 82 ? 10.266 -0.644 -32.327 1.00 78.44 82 THR A O 1
ATOM 695 N N . SER A 1 83 ? 11.917 -2.048 -31.895 1.00 68.00 83 SER A N 1
ATOM 696 C CA . SER A 1 83 ? 12.710 -1.669 -33.080 1.00 68.00 83 SER A CA 1
ATOM 697 C C . SER A 1 83 ? 12.654 -2.681 -34.229 1.00 68.00 83 SER A C 1
ATOM 699 O O . SER A 1 83 ? 13.211 -2.411 -35.291 1.00 68.00 83 SER A O 1
ATOM 701 N N . GLN A 1 84 ? 11.999 -3.833 -34.044 1.00 60.06 84 GLN A N 1
ATOM 702 C CA . GLN A 1 84 ? 12.011 -4.924 -35.030 1.00 60.06 84 GLN A CA 1
ATOM 703 C C . GLN A 1 84 ? 10.863 -4.865 -36.047 1.00 60.06 84 GLN A C 1
ATOM 705 O O . GLN A 1 84 ? 10.968 -5.470 -37.109 1.00 60.06 84 GLN A O 1
ATOM 710 N N . ASP A 1 85 ? 9.792 -4.124 -35.767 1.00 57.59 85 ASP A N 1
ATOM 711 C CA . ASP A 1 85 ? 8.651 -3.980 -36.672 1.00 57.59 85 ASP A CA 1
ATOM 712 C C . ASP A 1 85 ? 8.170 -2.522 -36.647 1.00 57.59 85 ASP A C 1
ATOM 714 O O . ASP A 1 85 ? 7.688 -2.036 -35.626 1.00 57.59 85 ASP A O 1
ATOM 718 N N . ILE A 1 86 ? 8.315 -1.807 -37.766 1.00 55.00 86 ILE A N 1
ATOM 719 C CA . ILE A 1 86 ? 7.834 -0.421 -37.936 1.00 55.00 86 ILE A CA 1
ATOM 720 C C . ILE A 1 86 ? 6.294 -0.363 -37.896 1.00 55.00 86 ILE A C 1
ATOM 722 O O . ILE A 1 86 ? 5.727 0.663 -37.529 1.00 55.00 86 ILE A O 1
ATOM 726 N N . ASN A 1 87 ? 5.620 -1.481 -38.189 1.00 56.91 87 ASN A N 1
ATOM 727 C CA . ASN A 1 87 ? 4.181 -1.670 -37.981 1.00 56.91 87 ASN A CA 1
ATOM 728 C C . ASN A 1 87 ? 3.880 -2.352 -36.633 1.00 56.91 87 ASN A C 1
ATOM 730 O O . ASN A 1 87 ? 2.741 -2.738 -36.354 1.00 56.91 87 ASN A O 1
ATOM 734 N N . GLY A 1 88 ? 4.909 -2.528 -35.805 1.00 57.62 88 GLY A N 1
ATOM 735 C CA . GLY A 1 88 ? 4.870 -3.274 -34.567 1.00 57.62 88 GLY A CA 1
ATOM 736 C C . GLY A 1 88 ? 3.997 -2.570 -33.553 1.00 57.62 88 GLY A C 1
ATOM 737 O O . GLY A 1 88 ? 4.271 -1.454 -33.116 1.00 57.62 88 GLY A O 1
ATOM 738 N N . HIS A 1 89 ? 2.949 -3.256 -33.120 1.00 71.12 89 HIS A N 1
ATOM 739 C CA . HIS A 1 89 ? 2.061 -2.786 -32.069 1.00 71.12 89 HIS A CA 1
ATOM 740 C C . HIS A 1 89 ? 2.688 -2.938 -30.669 1.00 71.12 89 HIS A C 1
ATOM 742 O O . HIS A 1 89 ? 2.114 -3.569 -29.775 1.00 71.12 89 HIS A O 1
ATOM 748 N N . HIS A 1 90 ? 3.903 -2.423 -30.494 1.00 80.44 90 HIS A N 1
ATOM 749 C CA . HIS A 1 90 ? 4.688 -2.532 -29.272 1.00 80.44 90 HIS A CA 1
ATOM 750 C C . HIS A 1 90 ? 4.645 -1.237 -28.459 1.00 80.44 90 HIS A C 1
ATOM 752 O O . HIS A 1 90 ? 4.586 -0.136 -29.003 1.00 80.44 90 HIS A O 1
ATOM 758 N N . THR A 1 91 ? 4.673 -1.360 -27.129 1.00 82.88 91 THR A N 1
ATOM 759 C CA . THR A 1 91 ? 4.607 -0.198 -26.236 1.00 82.88 91 THR A CA 1
ATOM 760 C C . THR A 1 91 ? 5.799 0.734 -26.446 1.00 82.88 91 THR A C 1
ATOM 762 O O . THR A 1 91 ? 6.953 0.297 -26.452 1.00 82.88 91 THR A O 1
ATOM 765 N N . SER A 1 92 ? 5.524 2.035 -26.509 1.00 86.81 92 SER A N 1
ATOM 766 C CA . SER A 1 92 ? 6.509 3.097 -26.313 1.00 86.81 92 SER A CA 1
ATOM 767 C C . SER A 1 92 ? 5.833 4.247 -25.576 1.00 86.81 92 SER A C 1
ATOM 769 O O . SER A 1 92 ? 4.956 4.906 -26.129 1.00 86.81 92 SER A O 1
ATOM 771 N N . GLN A 1 93 ? 6.200 4.465 -24.314 1.00 86.81 93 GLN A N 1
ATOM 772 C CA . GLN A 1 93 ? 5.602 5.495 -23.464 1.00 86.81 93 GLN A CA 1
ATOM 773 C C . GLN A 1 93 ? 6.671 6.472 -22.966 1.00 86.81 93 GLN A C 1
ATOM 775 O O . GLN A 1 93 ? 7.636 6.023 -22.342 1.00 86.81 93 GLN A O 1
ATOM 780 N N . PRO A 1 94 ? 6.513 7.790 -23.186 1.00 87.44 94 PRO A N 1
ATOM 781 C CA . PRO A 1 94 ? 7.402 8.778 -22.590 1.00 87.44 94 PRO A CA 1
ATOM 782 C C . PRO A 1 94 ? 7.209 8.829 -21.070 1.00 87.44 94 PRO A C 1
ATOM 784 O O . PRO A 1 94 ? 6.092 8.720 -20.556 1.00 87.44 94 PRO A O 1
ATOM 787 N N . ILE A 1 95 ? 8.304 9.029 -20.344 1.00 87.75 95 ILE A N 1
ATOM 788 C CA . ILE A 1 95 ? 8.290 9.342 -18.916 1.00 87.75 95 ILE A CA 1
ATOM 789 C C . ILE A 1 95 ? 8.267 10.863 -18.788 1.00 87.75 95 ILE A C 1
ATOM 791 O O . ILE A 1 95 ? 9.157 11.550 -19.291 1.00 87.75 95 ILE A O 1
ATOM 795 N N . ARG A 1 96 ? 7.238 11.398 -18.123 1.00 79.81 96 ARG A N 1
ATOM 796 C CA . ARG A 1 96 ? 7.115 12.843 -17.900 1.00 79.81 96 ARG A CA 1
ATOM 797 C C . ARG A 1 96 ? 8.316 13.341 -17.090 1.00 79.81 96 ARG A C 1
ATOM 799 O O . ARG A 1 96 ? 8.639 12.777 -16.050 1.00 79.81 96 ARG A O 1
ATOM 806 N N . ARG A 1 97 ? 8.953 14.412 -17.570 1.00 71.75 97 ARG A N 1
ATOM 807 C CA . ARG A 1 97 ? 10.052 15.121 -16.892 1.00 71.75 97 ARG A CA 1
ATOM 808 C C . ARG A 1 97 ? 9.529 16.292 -16.065 1.00 71.75 97 ARG A C 1
ATOM 810 O O . ARG A 1 97 ? 9.990 17.416 -16.189 1.00 71.75 97 ARG A O 1
ATOM 817 N N . ASP A 1 98 ? 8.527 16.028 -15.242 1.00 78.69 98 ASP A N 1
ATOM 818 C CA . ASP A 1 98 ? 7.939 17.011 -14.327 1.00 78.69 98 ASP A CA 1
ATOM 819 C C . ASP A 1 98 ? 8.610 17.002 -12.940 1.00 78.69 98 ASP A C 1
ATOM 821 O O . ASP A 1 98 ? 8.149 17.675 -12.026 1.00 78.69 98 ASP A O 1
ATOM 825 N N . GLY A 1 99 ? 9.694 16.234 -12.773 1.00 77.56 99 GLY A N 1
ATOM 826 C CA . GLY A 1 99 ? 10.400 16.071 -11.500 1.00 77.56 99 GLY A CA 1
ATOM 827 C C . GLY A 1 99 ? 9.696 15.135 -10.515 1.00 77.56 99 GLY A C 1
ATOM 828 O O . GLY A 1 99 ? 10.245 14.848 -9.456 1.00 77.56 99 GLY A O 1
ATOM 829 N N . ASN A 1 100 ? 8.524 14.597 -10.865 1.00 84.56 100 ASN A N 1
ATOM 830 C CA . ASN A 1 100 ? 7.756 13.737 -9.967 1.00 84.56 100 ASN A CA 1
ATOM 831 C C . ASN A 1 100 ? 8.314 12.311 -9.867 1.00 84.56 100 ASN A C 1
ATOM 833 O O . ASN A 1 100 ? 7.886 11.559 -8.996 1.00 84.56 100 ASN A O 1
ATOM 837 N N . ILE A 1 101 ? 9.235 11.920 -10.754 1.00 87.56 101 ILE A N 1
ATOM 838 C CA . ILE A 1 101 ? 9.795 10.567 -10.844 1.00 87.56 101 ILE A CA 1
ATOM 839 C C . ILE A 1 101 ? 11.325 10.644 -10.868 1.00 87.56 101 ILE A C 1
ATOM 841 O O . ILE A 1 101 ? 11.905 11.270 -11.755 1.00 87.56 101 ILE A O 1
ATOM 845 N N . ASP A 1 102 ? 11.978 9.952 -9.932 1.00 90.31 102 ASP A N 1
ATOM 846 C CA . ASP A 1 102 ? 13.435 9.765 -9.928 1.00 90.31 102 ASP A CA 1
ATOM 847 C C . ASP A 1 102 ? 13.836 8.756 -11.025 1.00 90.31 102 ASP A C 1
ATOM 849 O O . ASP A 1 102 ? 13.721 7.538 -10.862 1.00 90.31 102 ASP A O 1
ATOM 8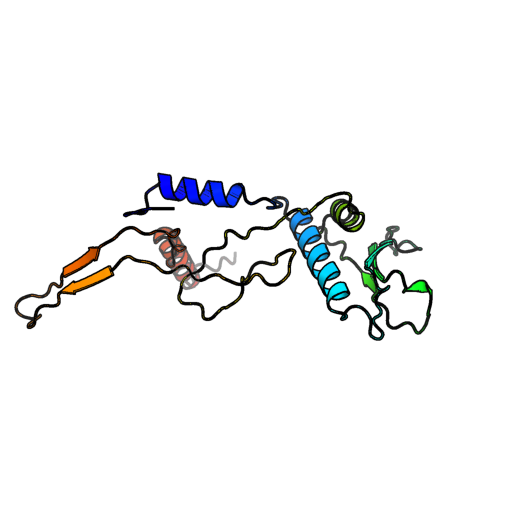53 N N . ILE A 1 103 ? 14.255 9.271 -12.188 1.00 89.94 103 ILE A N 1
ATOM 854 C CA . ILE A 1 103 ? 14.639 8.463 -13.359 1.00 89.94 103 ILE A CA 1
ATOM 855 C C . ILE A 1 103 ? 15.879 7.591 -13.081 1.00 89.94 103 ILE A C 1
ATOM 857 O O . ILE A 1 103 ? 15.838 6.411 -13.441 1.00 89.94 103 ILE A O 1
ATOM 861 N N . PRO A 1 104 ? 16.971 8.094 -12.465 1.00 91.00 104 PRO A N 1
ATOM 862 C CA . PRO A 1 104 ? 18.097 7.249 -12.070 1.00 91.00 104 PRO A CA 1
ATOM 863 C C . PRO A 1 104 ? 17.676 6.061 -11.205 1.00 91.00 104 PRO A C 1
ATOM 865 O O . PRO A 1 104 ? 18.048 4.926 -11.498 1.00 91.00 104 PRO A O 1
ATOM 868 N N . PHE A 1 105 ? 16.854 6.290 -10.181 1.00 90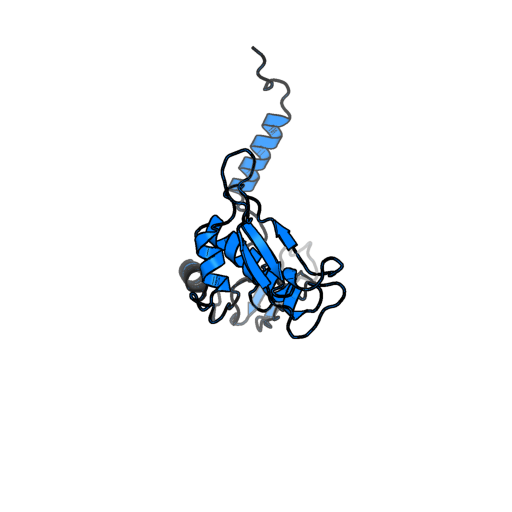.12 105 PHE A N 1
ATOM 869 C CA . PHE A 1 105 ? 16.341 5.220 -9.330 1.00 90.12 105 PHE A CA 1
ATOM 870 C C . PHE A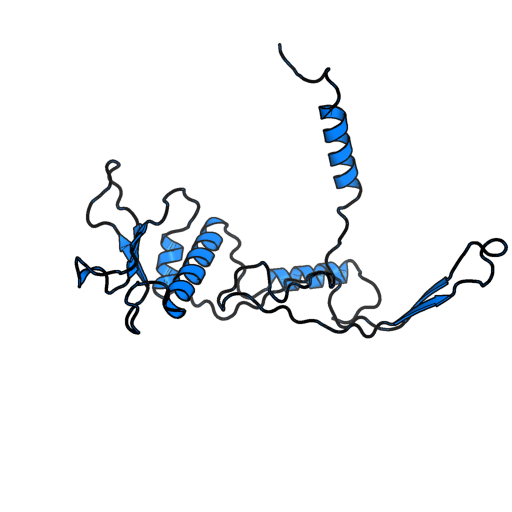 1 105 ? 15.482 4.224 -10.116 1.00 90.12 105 PHE A C 1
ATOM 872 O O . PHE A 1 105 ? 15.651 3.012 -9.979 1.00 90.12 105 PHE A O 1
ATOM 879 N N . LEU A 1 106 ? 14.618 4.725 -11.003 1.00 89.81 106 LEU A N 1
ATOM 880 C CA . LEU A 1 106 ? 13.809 3.889 -11.882 1.00 89.81 106 LEU A CA 1
ATOM 881 C C . LEU A 1 106 ? 14.671 2.972 -12.764 1.00 89.81 106 LEU A C 1
ATOM 883 O O . LEU A 1 106 ? 14.380 1.782 -12.866 1.00 89.81 106 LEU A O 1
ATOM 887 N N . LYS A 1 107 ? 15.749 3.493 -13.366 1.00 90.56 107 LYS A N 1
ATOM 888 C CA . LYS A 1 107 ? 16.691 2.694 -14.171 1.00 90.56 107 LYS A CA 1
ATOM 889 C C . LYS A 1 107 ? 17.295 1.552 -13.349 1.00 90.56 107 LYS A C 1
ATOM 891 O O . LYS A 1 107 ? 17.272 0.410 -13.797 1.00 90.56 107 LYS A O 1
ATOM 896 N N . ARG A 1 108 ? 17.733 1.829 -12.116 1.00 90.19 108 ARG A N 1
ATOM 897 C CA . ARG A 1 108 ? 18.296 0.814 -11.205 1.00 90.19 108 ARG A CA 1
ATOM 898 C C . ARG A 1 108 ? 17.298 -0.304 -10.871 1.00 90.19 108 ARG A C 1
ATOM 900 O O . ARG A 1 108 ? 17.695 -1.464 -10.773 1.00 90.19 108 ARG A O 1
ATOM 907 N N . LEU A 1 109 ? 16.005 0.019 -10.740 1.00 87.75 109 LEU A N 1
ATOM 908 C CA . LEU A 1 109 ? 14.939 -0.979 -10.549 1.00 87.75 109 LEU A CA 1
ATOM 909 C C . LEU A 1 109 ? 14.780 -1.896 -11.774 1.00 87.75 109 LEU A C 1
ATOM 911 O O . LEU A 1 109 ? 14.739 -3.117 -11.621 1.00 87.75 109 LEU A O 1
ATOM 915 N N . PHE A 1 110 ? 14.720 -1.333 -12.989 1.00 87.88 110 PHE A N 1
ATOM 916 C CA . PHE A 1 110 ? 14.601 -2.121 -14.228 1.00 87.88 110 PHE A CA 1
ATOM 917 C C . PHE A 1 110 ? 15.852 -2.949 -14.538 1.00 87.88 110 PHE A C 1
ATOM 919 O O . PHE A 1 110 ? 15.727 -4.056 -15.052 1.00 87.88 110 PHE A O 1
ATOM 926 N N . ASN A 1 111 ? 17.031 -2.460 -14.157 1.00 88.00 111 ASN A N 1
ATOM 927 C CA . ASN A 1 111 ? 18.296 -3.182 -14.297 1.00 88.00 111 ASN A CA 1
ATOM 928 C C . ASN A 1 111 ? 18.493 -4.287 -13.245 1.00 88.00 111 ASN A C 1
ATOM 930 O O . ASN A 1 111 ? 19.535 -4.938 -13.232 1.00 88.00 111 ASN A O 1
ATOM 934 N N . HIS A 1 112 ? 17.526 -4.499 -12.345 1.00 82.94 112 HIS A N 1
ATOM 935 C CA . HIS A 1 112 ? 17.626 -5.446 -11.230 1.00 82.94 112 HIS A CA 1
ATOM 936 C C . HIS A 1 112 ? 18.794 -5.171 -10.262 1.00 82.94 112 HIS A C 1
ATOM 938 O O . HIS A 1 112 ? 19.190 -6.054 -9.502 1.00 82.94 112 HIS A O 1
ATOM 944 N N . GLU A 1 113 ? 19.315 -3.941 -10.241 1.00 82.00 113 GLU A N 1
ATOM 945 C CA . GLU A 1 113 ? 20.352 -3.498 -9.297 1.00 82.00 113 GLU A CA 1
ATOM 946 C C . GLU A 1 113 ? 19.790 -3.311 -7.881 1.00 82.00 113 GLU A C 1
ATOM 948 O O . GLU A 1 113 ? 20.529 -3.299 -6.898 1.00 82.00 113 GLU A O 1
ATOM 953 N N . ILE A 1 114 ? 18.468 -3.156 -7.775 1.00 78.94 114 ILE A N 1
ATOM 954 C CA . ILE A 1 114 ? 17.725 -3.057 -6.522 1.00 78.94 114 ILE A CA 1
ATOM 955 C C . ILE A 1 114 ? 16.742 -4.228 -6.478 1.00 78.94 114 ILE A C 1
ATOM 957 O O . ILE A 1 114 ? 15.863 -4.345 -7.334 1.00 78.94 114 ILE A O 1
ATOM 961 N N . ARG A 1 115 ? 16.887 -5.105 -5.480 1.00 66.19 115 ARG A N 1
ATOM 962 C CA . ARG A 1 115 ? 15.953 -6.211 -5.239 1.00 66.19 115 ARG A CA 1
ATOM 963 C C . ARG A 1 115 ? 14.829 -5.748 -4.320 1.00 66.19 115 ARG A C 1
ATOM 965 O O . ARG A 1 115 ? 15.078 -5.249 -3.230 1.00 66.19 115 ARG A O 1
ATOM 972 N N . THR A 1 116 ? 13.591 -5.922 -4.767 1.00 63.69 116 THR A N 1
ATOM 973 C CA . THR A 1 116 ? 12.382 -5.566 -4.013 1.00 63.69 116 THR A CA 1
ATOM 974 C C . THR A 1 116 ? 11.873 -6.839 -3.355 1.00 63.69 116 THR A C 1
ATOM 976 O O . THR A 1 116 ? 11.032 -7.532 -3.928 1.00 63.69 116 THR A O 1
ATOM 979 N N . GLU A 1 117 ? 12.506 -7.243 -2.254 1.00 56.62 117 GLU A N 1
ATOM 980 C CA . GLU A 1 117 ? 12.407 -8.638 -1.819 1.00 56.62 117 GLU A CA 1
ATOM 981 C C . GLU A 1 117 ? 10.981 -9.020 -1.413 1.00 56.62 117 GLU A C 1
ATOM 983 O O . GLU A 1 117 ? 10.467 -9.950 -2.018 1.00 56.62 117 GLU A O 1
ATOM 988 N N . PHE A 1 118 ? 10.265 -8.284 -0.557 1.00 55.25 118 PHE A N 1
ATOM 989 C CA . PHE A 1 118 ? 8.843 -8.554 -0.286 1.00 55.25 118 PHE A CA 1
ATOM 990 C C . PHE A 1 118 ? 8.139 -7.304 0.249 1.00 55.25 118 PHE A C 1
ATOM 992 O O . PHE A 1 118 ? 8.652 -6.643 1.144 1.00 55.25 118 PHE A O 1
ATOM 999 N N . GLU A 1 119 ? 6.947 -6.986 -0.255 1.00 55.84 119 GLU A N 1
ATOM 1000 C CA . GLU A 1 119 ? 6.078 -5.980 0.364 1.00 55.84 119 GLU A CA 1
ATOM 1001 C C . GLU A 1 119 ? 4.998 -6.669 1.178 1.00 55.84 119 GLU A C 1
ATOM 1003 O O . GLU A 1 119 ? 3.943 -7.039 0.659 1.00 55.84 119 GLU A O 1
ATOM 1008 N N . GLU A 1 120 ? 5.236 -6.820 2.473 1.00 55.81 120 GLU A N 1
ATOM 1009 C CA . GLU A 1 120 ? 4.113 -6.955 3.388 1.00 55.81 120 GLU A CA 1
ATOM 1010 C C . GLU A 1 120 ? 3.429 -5.591 3.508 1.00 55.81 120 GLU A C 1
ATOM 1012 O O . GLU A 1 120 ? 4.065 -4.564 3.749 1.00 55.81 120 GLU A O 1
ATOM 1017 N N . CYS A 1 121 ? 2.114 -5.562 3.299 1.00 66.06 121 CYS A N 1
ATOM 1018 C CA . CYS A 1 121 ? 1.321 -4.360 3.495 1.00 66.06 121 CYS A CA 1
ATOM 1019 C C . CYS A 1 121 ? 0.747 -4.344 4.912 1.00 66.06 121 CYS A C 1
ATOM 1021 O O . CYS A 1 121 ? -0.115 -5.152 5.244 1.00 66.06 121 CYS A O 1
ATOM 1023 N N . GLY A 1 122 ? 1.170 -3.381 5.733 1.00 68.12 122 GLY A N 1
ATOM 1024 C CA . GLY A 1 122 ? 0.591 -3.130 7.058 1.00 68.12 122 GLY A CA 1
ATOM 1025 C C . GLY A 1 122 ? -0.670 -2.257 7.043 1.00 68.12 122 GLY A C 1
ATOM 1026 O O . GLY A 1 122 ? -0.965 -1.605 8.052 1.00 68.12 122 GLY A O 1
ATOM 1027 N N . ALA A 1 123 ? -1.384 -2.179 5.912 1.00 72.19 123 ALA A N 1
ATOM 1028 C CA . ALA A 1 123 ? -2.663 -1.481 5.844 1.00 72.19 123 ALA A CA 1
ATOM 1029 C C . ALA A 1 123 ? -3.691 -2.212 6.711 1.00 72.19 123 ALA A C 1
ATOM 1031 O O . ALA A 1 123 ? -3.867 -3.426 6.622 1.00 72.19 123 ALA A O 1
ATOM 1032 N N . ILE A 1 124 ? -4.365 -1.452 7.566 1.00 74.50 124 ILE A N 1
ATOM 1033 C CA . ILE A 1 124 ? -5.446 -1.939 8.418 1.00 74.50 124 ILE A CA 1
ATOM 1034 C C . ILE A 1 124 ? -6.644 -1.078 8.059 1.00 74.50 124 ILE A C 1
ATOM 1036 O O . ILE A 1 124 ? -6.579 0.137 8.219 1.00 74.50 124 ILE A O 1
ATOM 1040 N N . GLU A 1 125 ? -7.707 -1.702 7.571 1.00 72.81 125 GLU A N 1
ATOM 1041 C CA . GLU A 1 125 ? -8.929 -1.030 7.132 1.00 72.81 125 GLU A CA 1
ATOM 1042 C C . GLU A 1 125 ? -10.088 -1.370 8.073 1.00 72.81 125 GLU A C 1
ATOM 1044 O O . GLU A 1 125 ? -10.083 -2.394 8.763 1.00 72.81 125 GLU A O 1
ATOM 1049 N N . HIS A 1 126 ? -11.106 -0.512 8.104 1.00 68.62 126 HIS A N 1
ATOM 1050 C CA . HIS A 1 126 ? -12.335 -0.824 8.826 1.00 68.62 126 HIS A CA 1
ATOM 1051 C C . HIS A 1 126 ? -13.103 -1.973 8.163 1.00 68.62 126 HIS A C 1
ATOM 1053 O O . HIS A 1 126 ? -13.234 -2.039 6.942 1.00 68.62 126 HIS A O 1
ATOM 1059 N N . THR A 1 127 ? -13.740 -2.805 8.990 1.00 57.19 127 THR A N 1
ATOM 1060 C CA . THR A 1 127 ? -14.578 -3.955 8.602 1.00 57.19 127 THR A CA 1
ATOM 1061 C C . THR A 1 127 ? -15.773 -3.599 7.704 1.00 57.19 127 THR A C 1
ATOM 1063 O O . THR A 1 127 ? -16.412 -4.491 7.156 1.00 57.19 127 THR A O 1
ATOM 1066 N N . ALA A 1 128 ? -16.096 -2.310 7.558 1.00 52.84 128 ALA A N 1
ATOM 1067 C CA . ALA A 1 128 ? -17.228 -1.817 6.774 1.00 52.84 128 ALA A CA 1
ATOM 1068 C C . ALA A 1 128 ? -16.985 -1.808 5.253 1.00 52.84 128 ALA A C 1
ATOM 1070 O O . ALA A 1 128 ? -17.897 -1.495 4.490 1.00 52.84 128 ALA A O 1
ATOM 1071 N N . GLN A 1 129 ? -15.781 -2.144 4.789 1.00 53.09 129 GLN A N 1
ATOM 1072 C CA . GLN A 1 129 ? -15.490 -2.180 3.364 1.00 53.09 129 GLN A CA 1
ATOM 1073 C C . GLN A 1 129 ? -15.782 -3.576 2.804 1.00 53.09 129 GLN A C 1
ATOM 1075 O O . GLN A 1 129 ? -15.087 -4.546 3.085 1.00 53.09 129 GLN A O 1
ATOM 1080 N N . THR A 1 130 ? -16.761 -3.672 1.907 1.00 57.28 130 THR A N 1
ATOM 1081 C CA . THR A 1 130 ? -16.898 -4.791 0.953 1.00 57.28 130 THR A CA 1
ATOM 1082 C C . THR A 1 130 ? -15.675 -4.943 0.037 1.00 57.28 130 THR A C 1
ATOM 1084 O O . THR A 1 130 ? -15.618 -5.873 -0.775 1.00 57.28 130 THR A O 1
ATOM 1087 N N . SER A 1 131 ? -14.697 -4.036 0.149 1.00 68.81 131 SER A N 1
ATOM 1088 C CA . SER A 1 131 ? -13.442 -4.089 -0.574 1.00 68.81 131 SER A CA 1
ATOM 1089 C C . SER A 1 131 ? -12.688 -5.368 -0.229 1.00 68.81 131 SER A C 1
ATOM 1091 O O . SER A 1 131 ? -12.280 -5.614 0.902 1.00 68.81 131 SER A O 1
ATOM 1093 N N . ARG A 1 132 ? -12.486 -6.205 -1.244 1.00 74.38 132 ARG A N 1
ATOM 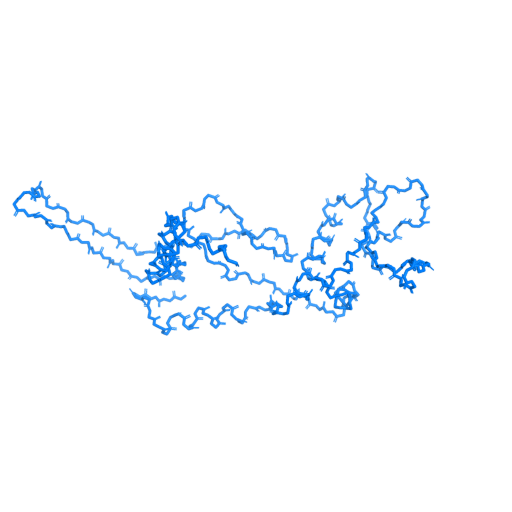1094 C CA . ARG A 1 132 ? -11.663 -7.420 -1.146 1.00 74.38 132 ARG A CA 1
ATOM 1095 C C . ARG A 1 132 ? -10.174 -7.110 -1.319 1.00 74.38 132 ARG A C 1
ATOM 1097 O O . ARG A 1 132 ? -9.343 -8.014 -1.241 1.00 74.38 132 ARG A O 1
ATOM 1104 N N . PHE A 1 133 ? -9.856 -5.849 -1.590 1.00 76.50 133 PHE A N 1
ATOM 1105 C CA . PHE A 1 133 ? -8.612 -5.419 -2.189 1.00 76.50 133 PHE A CA 1
ATOM 1106 C C . PHE A 1 133 ? -8.076 -4.161 -1.509 1.00 76.50 133 PHE A C 1
ATOM 1108 O O . PHE A 1 133 ? -8.821 -3.246 -1.171 1.00 76.50 133 PHE A O 1
ATOM 1115 N N . CYS A 1 134 ? -6.769 -4.131 -1.310 1.00 77.50 134 CYS A N 1
ATOM 1116 C CA . CYS A 1 134 ? -6.049 -3.014 -0.743 1.00 77.50 134 CYS A CA 1
ATOM 1117 C C . CYS A 1 134 ? -6.049 -1.835 -1.723 1.00 77.50 134 CYS A C 1
ATOM 1119 O O . CYS A 1 134 ? -5.885 -2.024 -2.930 1.00 77.50 134 CYS A O 1
ATOM 1121 N N . HIS A 1 135 ? -6.211 -0.620 -1.200 1.00 68.94 135 HIS A N 1
ATOM 1122 C CA . HIS A 1 135 ? -6.152 0.612 -1.991 1.00 68.94 135 HIS A CA 1
ATOM 1123 C C . HIS A 1 135 ? -4.718 1.071 -2.288 1.00 68.94 135 HIS A C 1
ATOM 1125 O O . HIS A 1 135 ? -4.512 1.978 -3.094 1.00 68.94 135 HIS A O 1
ATOM 1131 N N . PHE A 1 136 ? -3.725 0.448 -1.652 1.00 67.38 136 PHE A N 1
ATOM 1132 C CA . PHE A 1 136 ? -2.319 0.701 -1.924 1.00 67.38 136 PHE A CA 1
ATOM 1133 C C . PHE A 1 136 ? -1.839 -0.144 -3.112 1.00 67.38 136 PHE A C 1
ATOM 1135 O O . PHE A 1 136 ? -2.276 -1.275 -3.324 1.00 67.38 136 PHE A O 1
ATOM 1142 N N . ASN A 1 137 ? -0.926 0.415 -3.906 1.00 62.53 137 ASN A N 1
ATOM 1143 C CA . ASN A 1 137 ? -0.267 -0.327 -4.976 1.00 62.53 137 ASN A CA 1
ATOM 1144 C C . ASN A 1 137 ? 0.808 -1.233 -4.373 1.00 62.53 137 ASN A C 1
ATOM 1146 O O . ASN A 1 137 ? 1.707 -0.724 -3.706 1.00 62.53 137 ASN A O 1
ATOM 1150 N N . HIS A 1 138 ? 0.746 -2.537 -4.650 1.00 68.88 138 HIS A N 1
ATOM 1151 C CA . HIS A 1 138 ? 1.789 -3.485 -4.253 1.00 68.88 138 HIS A CA 1
ATOM 1152 C C . HIS A 1 138 ? 2.563 -4.020 -5.455 1.00 68.88 138 HIS A C 1
ATOM 1154 O O . HIS A 1 138 ? 2.042 -4.138 -6.566 1.00 68.88 138 HIS A O 1
ATOM 1160 N N . THR A 1 139 ? 3.799 -4.426 -5.195 1.00 55.22 139 THR A N 1
ATOM 1161 C CA . THR A 1 139 ? 4.702 -5.159 -6.101 1.00 55.22 139 THR A CA 1
ATOM 1162 C C . THR A 1 139 ? 4.075 -6.376 -6.763 1.00 55.22 139 THR A C 1
ATOM 1164 O O . THR A 1 139 ? 4.315 -6.632 -7.941 1.00 55.22 139 THR A O 1
ATOM 1167 N N . GLN A 1 140 ? 3.268 -7.128 -6.016 1.00 64.31 140 GLN A N 1
ATOM 1168 C CA . GLN A 1 140 ? 2.617 -8.355 -6.484 1.00 64.31 140 GLN A CA 1
ATOM 1169 C C . GLN A 1 140 ? 1.258 -8.090 -7.153 1.00 64.31 140 GLN A C 1
ATOM 1171 O O . GLN A 1 140 ? 0.600 -9.019 -7.617 1.00 64.31 140 GLN A O 1
ATOM 1176 N N . GLY A 1 141 ? 0.829 -6.826 -7.223 1.00 65.00 141 GLY A N 1
ATOM 1177 C CA . GLY A 1 141 ? -0.448 -6.416 -7.785 1.00 65.00 141 GLY A CA 1
ATOM 1178 C C . GLY A 1 141 ? -1.419 -5.870 -6.741 1.00 65.00 141 GLY A C 1
ATOM 1179 O O . GLY A 1 141 ? -1.025 -5.240 -5.767 1.00 65.00 141 GLY A O 1
ATOM 1180 N N . VAL A 1 142 ? -2.719 -6.057 -6.971 1.00 69.00 142 VAL A N 1
ATOM 1181 C CA . VAL A 1 142 ? -3.734 -5.575 -6.029 1.00 69.00 142 VAL A CA 1
ATOM 1182 C C . VAL A 1 142 ? -3.713 -6.514 -4.825 1.00 69.00 142 VAL A C 1
ATOM 1184 O O . VAL A 1 142 ? -3.998 -7.703 -4.961 1.00 69.00 142 VAL A O 1
ATOM 1187 N N . GLY A 1 143 ? -3.343 -5.991 -3.659 1.00 73.25 143 GLY A N 1
ATOM 1188 C CA . GLY A 1 143 ? -3.188 -6.780 -2.441 1.00 73.25 143 GLY A CA 1
ATOM 1189 C C . GLY A 1 143 ? -4.551 -7.260 -1.973 1.00 73.25 143 GLY A C 1
ATOM 1190 O O . GLY A 1 143 ? -5.494 -6.476 -1.924 1.00 73.25 143 GLY A O 1
ATOM 1191 N N . ARG A 1 144 ? -4.701 -8.543 -1.652 1.00 77.00 144 ARG A N 1
ATOM 1192 C CA . ARG A 1 144 ? -5.970 -9.058 -1.129 1.00 77.00 144 ARG A CA 1
ATOM 1193 C C . ARG A 1 144 ? -6.046 -8.786 0.369 1.00 77.00 144 ARG A C 1
ATOM 1195 O O . ARG A 1 144 ? -5.164 -9.211 1.111 1.00 77.00 144 ARG A O 1
ATOM 1202 N N . LEU A 1 145 ? -7.109 -8.120 0.815 1.00 78.62 145 LEU A N 1
ATOM 1203 C CA . LEU A 1 145 ? -7.326 -7.894 2.243 1.00 78.62 145 LEU A CA 1
ATOM 1204 C C . LEU A 1 145 ? -7.666 -9.219 2.933 1.00 78.62 145 LEU A C 1
ATOM 1206 O O . LEU A 1 145 ? -8.476 -10.010 2.438 1.00 78.62 145 LEU A O 1
ATOM 1210 N N . THR A 1 146 ? -7.042 -9.457 4.084 1.00 78.81 146 THR A N 1
ATOM 1211 C CA . THR A 1 146 ? -7.338 -10.607 4.939 1.00 78.81 146 THR A CA 1
ATOM 1212 C C . THR A 1 146 ? -8.213 -10.157 6.101 1.00 78.81 146 THR A C 1
ATOM 1214 O O . THR A 1 146 ? -7.927 -9.175 6.781 1.00 78.81 146 THR A O 1
ATOM 1217 N N . VAL A 1 147 ? -9.322 -10.865 6.318 1.00 79.06 147 VAL A N 1
ATOM 1218 C CA . VAL A 1 147 ? -10.234 -10.562 7.424 1.00 79.06 147 VAL A CA 1
ATOM 1219 C C . VAL A 1 147 ? -9.779 -11.339 8.650 1.00 79.06 147 VAL A C 1
ATOM 1221 O O . VAL A 1 147 ? -9.84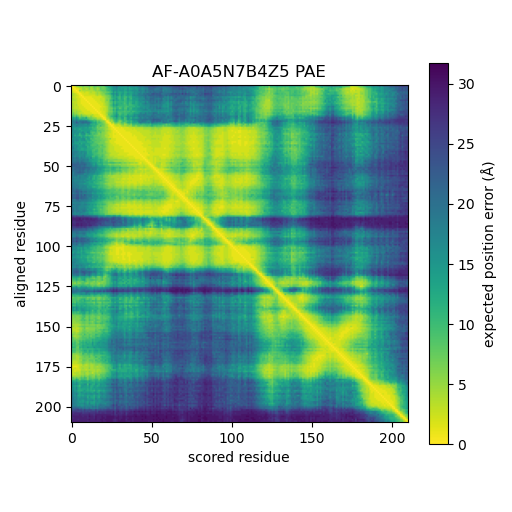1 -12.569 8.673 1.00 79.06 147 VAL A O 1
ATOM 1224 N N . THR A 1 148 ? -9.346 -10.624 9.684 1.00 81.19 148 THR A N 1
ATOM 1225 C CA . THR A 1 148 ? -9.036 -11.210 10.989 1.00 81.19 148 THR A CA 1
ATOM 1226 C C . THR A 1 148 ? -10.304 -11.254 11.841 1.00 81.19 148 THR A C 1
ATOM 1228 O O . THR A 1 148 ? -10.997 -10.255 12.022 1.00 81.19 148 THR A O 1
ATOM 1231 N N . LYS A 1 149 ? -10.660 -12.442 12.345 1.00 82.62 149 LYS A N 1
ATOM 1232 C CA . LYS A 1 149 ? -11.824 -12.597 13.229 1.00 82.62 149 LYS A CA 1
ATOM 1233 C C . LYS A 1 149 ? -11.472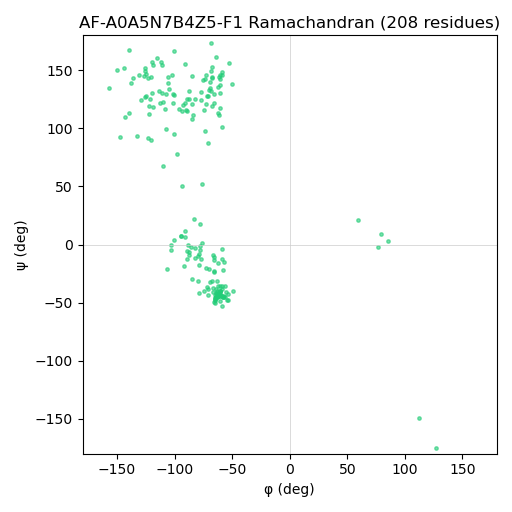 -12.101 14.630 1.00 82.62 149 LYS A C 1
ATOM 1235 O O . LYS A 1 149 ? -10.459 -12.510 15.191 1.00 82.62 149 LYS A O 1
ATOM 1240 N N . CYS A 1 150 ? -12.335 -11.268 15.204 1.00 85.06 150 CYS A N 1
ATOM 1241 C CA . CYS A 1 150 ? -12.242 -10.869 16.603 1.00 85.06 150 CYS A CA 1
ATOM 1242 C C . CYS A 1 150 ? -12.986 -11.875 17.490 1.00 85.06 150 CYS A C 1
ATOM 1244 O O . CYS A 1 150 ? -14.129 -12.227 17.205 1.00 85.06 150 CYS A O 1
ATOM 1246 N N . SER A 1 151 ? -12.345 -12.327 18.568 1.00 88.25 151 SER A N 1
ATOM 1247 C CA . SER A 1 151 ? -12.941 -13.220 19.571 1.00 88.25 151 SER A CA 1
ATOM 1248 C C . SER A 1 151 ? -13.644 -12.486 20.718 1.00 88.25 151 SER A C 1
ATOM 1250 O O . SER A 1 151 ? -14.244 -13.139 21.572 1.00 88.25 151 SER A O 1
ATOM 1252 N N . VAL A 1 152 ? -13.555 -11.153 20.768 1.00 90.62 152 VAL A N 1
ATOM 1253 C CA . VAL A 1 152 ? -14.197 -10.334 21.805 1.00 90.62 152 VAL A CA 1
ATOM 1254 C C . VAL A 1 152 ? -15.712 -10.342 21.614 1.00 90.62 152 VAL A C 1
ATOM 1256 O O . VAL A 1 152 ? -16.214 -10.166 20.504 1.00 90.62 152 VAL A O 1
ATOM 1259 N N . LYS A 1 153 ? -16.440 -10.555 22.710 1.00 91.62 153 LYS A N 1
ATOM 1260 C CA . LYS A 1 153 ? -17.903 -10.577 22.753 1.00 91.62 153 LYS A CA 1
ATOM 1261 C C . LYS A 1 153 ? -18.424 -9.310 23.408 1.00 91.62 153 LYS A C 1
ATOM 1263 O O . LYS A 1 153 ? -17.903 -8.892 24.439 1.00 91.62 153 LYS A O 1
ATOM 1268 N N . TYR A 1 154 ? -19.489 -8.760 22.843 1.00 92.12 154 TYR A N 1
ATOM 1269 C CA . TYR A 1 154 ? -20.184 -7.603 23.390 1.00 92.12 154 TYR A CA 1
ATOM 1270 C C . TYR A 1 154 ? -21.552 -8.030 23.908 1.00 92.12 154 TYR A C 1
ATOM 1272 O O . TYR A 1 154 ? -22.305 -8.681 23.184 1.00 92.12 154 TYR A O 1
ATOM 1280 N N . HIS A 1 155 ? -21.883 -7.653 25.140 1.00 92.06 155 HIS A N 1
ATOM 1281 C CA . HIS A 1 155 ? -23.224 -7.827 25.686 1.00 92.06 155 HIS A CA 1
ATOM 1282 C C . HIS A 1 155 ? -23.870 -6.466 25.912 1.00 92.06 155 HIS A C 1
ATOM 1284 O O . HIS A 1 155 ? -23.280 -5.571 26.519 1.00 92.06 155 HIS A O 1
ATOM 1290 N N . TRP A 1 156 ? -25.106 -6.357 25.437 1.00 94.19 156 TRP A N 1
ATOM 1291 C CA . TRP A 1 156 ? -25.989 -5.225 25.662 1.00 94.19 156 TRP A CA 1
ATOM 1292 C C . TRP A 1 156 ? -27.077 -5.687 26.620 1.00 94.19 156 TRP A C 1
ATOM 1294 O O . TRP A 1 156 ? -27.841 -6.595 26.299 1.00 94.19 156 TRP A O 1
ATOM 1304 N N . MET A 1 157 ? -27.125 -5.092 27.804 1.00 93.25 157 MET A N 1
ATOM 1305 C CA . MET A 1 157 ? -28.170 -5.351 28.788 1.00 93.25 157 MET A CA 1
ATOM 1306 C C . MET A 1 157 ? -29.073 -4.126 28.819 1.00 93.25 157 MET A C 1
ATOM 1308 O O . MET A 1 157 ? -28.721 -3.098 29.401 1.00 93.25 157 MET A O 1
ATOM 1312 N N . ILE A 1 158 ? -30.203 -4.231 28.125 1.00 94.25 158 ILE A N 1
ATOM 1313 C CA . ILE A 1 158 ? -31.187 -3.159 27.986 1.00 94.25 158 ILE A CA 1
ATOM 1314 C C . ILE A 1 158 ? -32.339 -3.464 28.954 1.00 94.25 158 ILE A C 1
ATOM 1316 O O . ILE A 1 158 ? -32.922 -4.547 28.852 1.00 94.25 158 ILE A O 1
ATOM 1320 N N . PRO A 1 159 ? -32.659 -2.567 29.904 1.00 93.56 159 PRO A N 1
ATOM 1321 C CA . PRO A 1 159 ? -33.822 -2.729 30.767 1.00 93.56 159 PRO A CA 1
ATOM 1322 C C . PRO A 1 159 ? -35.115 -2.821 29.960 1.00 93.56 159 PRO A C 1
ATOM 1324 O O . PRO A 1 159 ? -35.252 -2.194 28.912 1.00 93.56 159 PRO A O 1
ATOM 1327 N N . VAL A 1 160 ? -36.082 -3.579 30.480 1.00 94.00 160 VAL A N 1
ATOM 1328 C CA . VAL A 1 160 ? -37.400 -3.742 29.842 1.00 94.00 160 VAL A CA 1
ATOM 1329 C C . VAL A 1 160 ? -38.139 -2.408 29.743 1.00 94.00 160 VAL A C 1
ATOM 1331 O O . VAL A 1 160 ? -38.827 -2.162 28.756 1.00 94.00 160 VAL A O 1
ATOM 1334 N N . ASP A 1 161 ? -37.970 -1.543 30.742 1.00 94.25 161 ASP A N 1
ATOM 1335 C CA . ASP A 1 161 ? -38.559 -0.214 30.767 1.00 94.25 161 ASP A CA 1
ATOM 1336 C C . ASP A 1 161 ? -37.477 0.863 30.909 1.00 94.25 161 ASP A C 1
ATOM 1338 O O . ASP A 1 161 ? -36.815 0.997 31.940 1.00 94.25 161 ASP A O 1
ATOM 1342 N N . LEU A 1 162 ? -37.315 1.643 29.842 1.00 92.38 162 LEU A N 1
ATOM 1343 C CA . LEU A 1 162 ? -36.362 2.746 29.776 1.00 92.38 162 LEU A CA 1
ATOM 1344 C C . LEU A 1 162 ? -36.888 4.038 30.419 1.00 92.38 162 LEU A C 1
ATOM 1346 O O . LEU A 1 162 ? -36.107 4.962 30.627 1.00 92.38 162 LEU A O 1
ATOM 1350 N N . GLN A 1 163 ? -38.183 4.121 30.747 1.00 92.81 163 GLN A N 1
ATOM 1351 C CA . GLN A 1 163 ? -38.741 5.260 31.484 1.00 92.81 163 GLN A CA 1
ATOM 1352 C C . GLN A 1 163 ? -38.338 5.201 32.959 1.00 92.81 163 GLN A C 1
ATOM 1354 O O . GLN A 1 163 ? -37.988 6.220 33.550 1.00 92.81 163 GLN A O 1
ATOM 1359 N N . THR A 1 164 ? -38.343 4.004 33.548 1.00 93.88 164 THR A N 1
ATOM 1360 C CA . THR A 1 164 ? -37.922 3.786 34.940 1.00 93.88 164 THR A CA 1
ATOM 1361 C C . THR A 1 164 ? -36.414 3.597 35.089 1.00 93.88 164 THR A C 1
ATOM 1363 O O . THR A 1 164 ? -35.854 3.985 36.114 1.00 93.88 164 THR A O 1
ATOM 1366 N N . CYS A 1 165 ? -35.732 3.059 34.072 1.00 94.19 165 CYS A N 1
ATOM 1367 C CA . CYS A 1 165 ? -34.274 2.962 34.032 1.00 94.19 165 CYS A CA 1
ATOM 1368 C C . CYS A 1 165 ? -33.726 3.451 32.678 1.00 94.19 165 CYS A C 1
ATOM 1370 O O . CYS A 1 165 ? -33.600 2.656 31.746 1.00 94.19 165 CYS A O 1
ATOM 1372 N N . PRO A 1 166 ? -33.342 4.736 32.549 1.00 93.06 166 PRO A N 1
ATOM 1373 C CA . PRO A 1 166 ? -32.923 5.322 31.271 1.00 93.06 166 PRO A CA 1
ATOM 1374 C C . PRO A 1 166 ? -31.487 4.952 30.861 1.00 93.06 166 PRO A C 1
ATOM 1376 O O . PRO A 1 166 ? -30.884 5.612 30.014 1.00 93.06 166 PRO A O 1
ATOM 1379 N N . PHE A 1 167 ? -30.916 3.907 31.459 1.00 93.62 167 PHE A N 1
ATOM 1380 C CA . PHE A 1 167 ? -29.546 3.469 31.227 1.00 93.62 167 PHE A CA 1
ATOM 1381 C C . PHE A 1 167 ? -29.531 2.015 30.772 1.00 93.62 167 PHE A C 1
ATOM 1383 O O . PHE A 1 167 ? -30.275 1.185 31.281 1.00 93.62 167 PHE A O 1
ATOM 1390 N N . TYR A 1 168 ? -28.631 1.680 29.857 1.00 93.81 168 TYR A N 1
ATOM 1391 C CA . TYR A 1 168 ? -28.309 0.299 29.516 1.00 93.81 168 TYR A CA 1
ATOM 1392 C C . TYR A 1 168 ? -26.840 0.035 29.821 1.00 93.81 168 TYR A C 1
ATOM 1394 O O . TYR A 1 168 ? -26.011 0.948 29.831 1.00 93.81 168 TYR A O 1
ATOM 1402 N N . ILE A 1 169 ? -26.513 -1.228 30.072 1.00 94.44 169 ILE A N 1
ATOM 1403 C CA . ILE A 1 169 ? -25.143 -1.641 30.35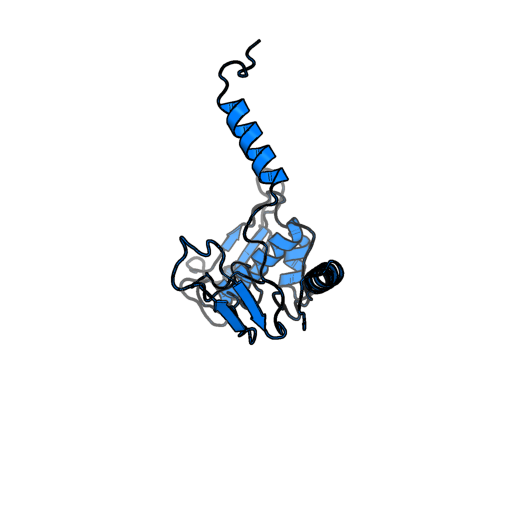9 1.00 94.44 169 ILE A CA 1
ATOM 1404 C C . ILE A 1 169 ? -24.552 -2.250 29.092 1.00 94.44 169 ILE A C 1
ATOM 1406 O O . ILE A 1 169 ? -25.124 -3.161 28.490 1.00 94.44 169 ILE A O 1
ATOM 1410 N N . PHE A 1 170 ? -23.377 -1.761 28.712 1.00 93.88 170 PHE A N 1
ATOM 1411 C CA . PHE A 1 170 ? -22.558 -2.334 27.656 1.00 93.88 170 PHE A CA 1
ATOM 1412 C C . PHE A 1 170 ? -21.314 -2.967 28.279 1.00 93.88 170 PHE A C 1
ATOM 1414 O O . PHE A 1 170 ? -20.557 -2.299 28.980 1.00 93.88 170 PHE A O 1
ATOM 1421 N N . THR A 1 171 ? -21.100 -4.259 28.032 1.00 91.75 171 THR A N 1
ATOM 1422 C CA . THR A 1 171 ? -19.910 -4.984 28.506 1.00 91.75 171 THR A CA 1
ATOM 1423 C C . THR A 1 171 ? -19.189 -5.652 27.346 1.00 91.75 171 THR A C 1
ATOM 1425 O O . THR A 1 171 ? -19.807 -6.093 26.377 1.00 91.75 171 THR A O 1
ATOM 1428 N N . SER A 1 172 ? -17.864 -5.723 27.451 1.00 92.38 172 SER A N 1
ATOM 1429 C CA . SER A 1 172 ? -16.975 -6.333 26.466 1.00 92.38 172 SER A CA 1
ATOM 1430 C C . SER A 1 172 ? -16.127 -7.397 27.156 1.00 92.38 172 SER A C 1
ATOM 1432 O O . SER A 1 172 ? -15.496 -7.111 28.172 1.00 92.38 172 SER A O 1
ATOM 1434 N N . PHE A 1 173 ? -16.105 -8.616 26.618 1.00 92.06 173 PHE A N 1
ATOM 1435 C CA . PHE A 1 173 ? -15.391 -9.758 27.189 1.00 92.06 173 PHE A CA 1
ATOM 1436 C C . PHE A 1 173 ? -14.442 -10.384 26.169 1.00 92.06 173 PHE A C 1
ATOM 1438 O O . PHE A 1 173 ? -14.864 -10.784 25.083 1.00 92.06 173 PHE A O 1
ATOM 1445 N N . GLY A 1 174 ? -13.173 -10.539 26.545 1.00 90.31 174 GLY A N 1
ATOM 1446 C CA . GLY A 1 174 ? -12.152 -11.215 25.744 1.00 90.31 174 GLY A CA 1
ATOM 1447 C C . GLY A 1 174 ? -10.900 -10.370 25.527 1.00 90.31 174 GLY A C 1
ATOM 1448 O O . GLY A 1 174 ? -10.759 -9.280 26.076 1.00 90.31 174 GLY A O 1
ATOM 1449 N N . ILE A 1 175 ? -9.986 -10.901 24.715 1.00 89.38 175 ILE A N 1
ATOM 1450 C CA . ILE A 1 175 ? -8.731 -10.252 24.324 1.00 89.38 175 ILE A CA 1
ATOM 1451 C C . ILE A 1 175 ? -8.742 -10.098 22.802 1.00 89.38 175 ILE A C 1
ATOM 1453 O O . ILE A 1 175 ? -9.016 -11.064 22.084 1.00 89.38 175 ILE A O 1
ATOM 1457 N N . HIS A 1 176 ? -8.445 -8.898 22.306 1.00 88.19 176 HIS A N 1
ATOM 1458 C CA . HIS A 1 176 ? -8.254 -8.658 20.879 1.00 88.19 176 HIS A CA 1
ATOM 1459 C C . HIS A 1 176 ? -6.942 -9.290 20.426 1.00 88.19 176 HIS A C 1
ATOM 1461 O O . HIS A 1 176 ? -5.903 -9.018 21.017 1.00 88.19 176 HIS A O 1
ATOM 1467 N N . THR A 1 177 ? -6.979 -10.103 19.370 1.00 87.50 177 THR A N 1
ATOM 1468 C CA . THR A 1 177 ? -5.808 -10.779 18.771 1.00 87.50 177 THR A CA 1
ATOM 1469 C C . THR A 1 177 ? -5.330 -10.118 17.470 1.00 87.50 177 THR A C 1
ATOM 1471 O O . THR A 1 177 ? -4.346 -10.545 16.861 1.00 87.50 177 THR A O 1
ATOM 1474 N N . HIS A 1 178 ? -6.015 -9.056 17.050 1.00 82.88 178 HIS A N 1
ATOM 1475 C CA . HIS A 1 178 ? -5.745 -8.252 15.861 1.00 82.88 178 HIS A CA 1
ATOM 1476 C C . HIS A 1 178 ? -5.365 -6.822 16.282 1.00 82.88 178 HIS A C 1
ATOM 1478 O O . HIS A 1 178 ? -5.661 -6.429 17.411 1.00 82.88 178 HIS A O 1
ATOM 1484 N N . PRO A 1 179 ? -4.709 -6.025 15.423 1.00 82.12 179 PRO A N 1
ATOM 1485 C CA . PRO A 1 179 ? -4.486 -4.612 15.713 1.00 82.12 179 PRO A CA 1
ATOM 1486 C C . PRO A 1 179 ? -5.816 -3.828 15.710 1.00 82.12 179 PRO A C 1
ATOM 1488 O O . PRO A 1 179 ? -6.767 -4.239 15.032 1.00 82.12 179 PRO A O 1
ATOM 1491 N N . PRO A 1 180 ? -5.918 -2.720 16.465 1.00 82.50 180 PRO A N 1
ATOM 1492 C CA . PRO A 1 180 ? -7.089 -1.857 16.425 1.00 82.50 180 PRO A CA 1
ATOM 1493 C C . PRO A 1 180 ? -7.273 -1.275 15.013 1.00 82.50 180 PRO A C 1
ATOM 1495 O O . PRO A 1 180 ? -6.282 -0.985 14.333 1.00 82.50 180 PRO A O 1
ATOM 1498 N N . PRO A 1 181 ? -8.524 -1.104 14.550 1.00 7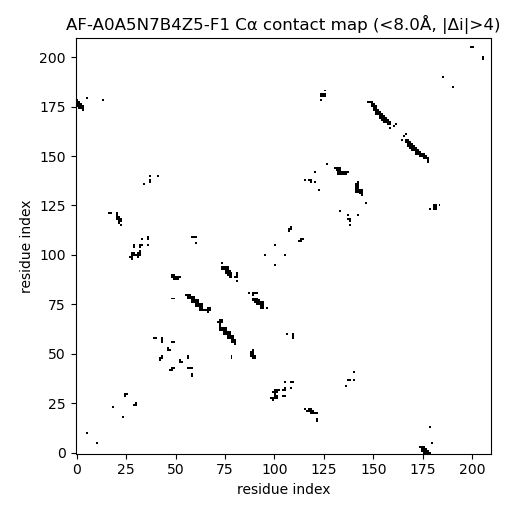8.00 181 PRO A N 1
ATOM 1499 C CA . PRO A 1 181 ? -8.776 -0.418 13.293 1.00 78.00 181 PRO A CA 1
ATOM 1500 C C . PRO A 1 181 ? -8.319 1.050 13.386 1.00 78.00 181 PRO A C 1
ATOM 1502 O O . PRO A 1 181 ? -8.171 1.578 14.495 1.00 78.00 181 PRO A O 1
ATOM 1505 N N . PRO A 1 182 ? -8.116 1.733 12.246 1.00 74.31 182 PRO A N 1
ATOM 1506 C CA . PRO A 1 182 ? -7.871 3.170 12.244 1.00 74.31 182 PRO A CA 1
ATOM 1507 C C . PRO A 1 182 ? -8.966 3.927 13.014 1.00 74.31 182 PRO A C 1
ATOM 1509 O O . PRO A 1 182 ? -10.083 3.432 13.162 1.00 74.31 182 PRO A O 1
ATOM 1512 N N . PRO A 1 183 ? -8.697 5.134 13.522 1.00 71.62 183 PRO A N 1
ATOM 1513 C CA . PRO A 1 183 ? -9.764 5.993 14.011 1.00 71.62 183 PRO A CA 1
ATOM 1514 C C . PRO A 1 183 ? -10.657 6.421 12.835 1.00 71.62 183 PRO A C 1
ATOM 1516 O O . PRO A 1 183 ? -10.189 7.038 11.882 1.00 71.62 183 PRO A O 1
ATOM 1519 N N . SER A 1 184 ? -11.956 6.118 12.909 1.00 65.44 184 SER A N 1
ATOM 1520 C CA . SER A 1 184 ? -12.934 6.504 11.875 1.00 65.44 184 SER A CA 1
ATOM 1521 C C . SER A 1 184 ? -13.380 7.963 11.971 1.00 65.44 184 SER A C 1
ATOM 1523 O O . SER A 1 184 ? -13.941 8.503 11.020 1.00 65.44 184 SER A O 1
ATOM 1525 N N . LYS A 1 185 ? -13.160 8.606 13.122 1.00 67.19 185 LYS A N 1
ATOM 1526 C CA . LYS A 1 185 ? -13.483 10.014 13.355 1.00 67.19 185 LYS A CA 1
ATOM 1527 C C . LYS A 1 185 ? -12.196 10.822 13.399 1.00 67.19 185 LYS A C 1
ATOM 1529 O O . LYS A 1 185 ? -11.276 10.478 14.140 1.00 67.19 185 LYS A O 1
ATOM 1534 N N . ALA A 1 186 ? -12.160 11.908 12.631 1.00 71.06 186 ALA A N 1
ATOM 1535 C CA . ALA A 1 186 ? -11.110 12.904 12.766 1.00 71.06 186 ALA A CA 1
ATOM 1536 C C . ALA A 1 186 ? -11.108 13.470 14.204 1.00 71.06 186 ALA A C 1
ATOM 1538 O O . ALA A 1 186 ? -12.180 13.586 14.812 1.00 71.06 186 ALA A O 1
ATOM 1539 N N . PRO A 1 187 ? -9.934 13.823 14.756 1.00 79.38 187 PRO A N 1
ATOM 1540 C CA . PRO A 1 187 ? -9.838 14.506 16.040 1.00 79.38 187 PRO A CA 1
ATOM 1541 C C . PRO A 1 187 ? -10.755 15.731 16.102 1.00 79.38 187 PRO A C 1
ATOM 1543 O O . PRO A 1 187 ? -10.817 16.512 15.150 1.00 79.38 187 PRO A O 1
ATOM 1546 N N . VAL A 1 188 ? -11.434 15.920 17.237 1.00 78.50 188 VAL A N 1
ATOM 1547 C CA . VAL A 1 188 ? -12.409 17.007 17.441 1.00 78.50 188 VAL A CA 1
ATOM 1548 C C . VAL A 1 188 ? -11.804 18.376 17.122 1.00 78.50 188 VAL A C 1
ATOM 1550 O O . VAL A 1 188 ? -12.415 19.139 16.387 1.00 78.50 188 VAL A O 1
ATOM 1553 N N . ALA A 1 189 ? -10.564 18.633 17.545 1.00 77.50 189 ALA A N 1
ATOM 1554 C CA . ALA A 1 189 ? -9.866 19.891 17.271 1.00 77.50 189 ALA A CA 1
ATOM 1555 C C . ALA A 1 189 ? -9.714 20.201 15.767 1.00 77.50 189 ALA A C 1
ATOM 1557 O O . ALA A 1 189 ? -9.811 21.354 15.351 1.00 77.50 189 ALA A O 1
ATOM 1558 N N . ILE A 1 190 ? -9.507 19.176 14.929 1.00 79.50 190 ILE A N 1
ATOM 1559 C CA . ILE A 1 190 ? -9.434 19.350 13.470 1.00 79.50 190 ILE A CA 1
ATOM 1560 C C . ILE A 1 190 ? -10.823 19.677 12.919 1.00 79.50 190 ILE A C 1
ATOM 1562 O O . ILE A 1 190 ? -10.961 20.580 12.098 1.00 79.50 190 ILE A O 1
ATOM 1566 N N . MET A 1 191 ? -11.856 18.975 13.393 1.00 83.62 191 MET A N 1
ATOM 1567 C CA . MET A 1 191 ? -13.241 19.237 12.995 1.00 83.62 191 MET A CA 1
ATOM 1568 C C . MET A 1 191 ? -13.678 20.655 13.379 1.00 83.62 191 MET A C 1
ATOM 1570 O O . MET A 1 191 ? -14.256 21.352 12.553 1.00 83.62 191 MET A O 1
ATOM 1574 N N . GLU A 1 192 ? -13.356 21.107 14.591 1.00 87.56 192 GLU A N 1
ATOM 1575 C CA . GLU A 1 192 ? -13.614 22.472 15.064 1.00 87.56 192 GLU A CA 1
ATOM 1576 C C . GLU A 1 192 ? -12.893 23.518 14.209 1.00 87.56 192 GLU A C 1
ATOM 1578 O O . GLU A 1 192 ? -13.508 24.502 13.802 1.00 87.56 192 GLU A O 1
ATOM 1583 N N . GLY A 1 193 ? -11.623 23.281 13.863 1.00 84.75 193 GLY A N 1
ATOM 1584 C CA . GLY A 1 193 ? -10.875 24.148 12.952 1.00 84.75 193 GLY A CA 1
ATOM 1585 C C . GLY A 1 193 ? -11.520 24.246 11.566 1.00 84.75 193 GLY A C 1
ATOM 1586 O O . GLY A 1 193 ? -11.676 25.342 11.034 1.00 84.75 193 GLY A O 1
ATOM 1587 N N . ILE A 1 194 ? -11.964 23.118 11.002 1.00 85.69 194 ILE A N 1
ATOM 1588 C CA . ILE A 1 194 ? -12.681 23.087 9.719 1.00 85.69 194 ILE A CA 1
ATOM 1589 C C . ILE A 1 194 ? -14.006 23.851 9.819 1.00 85.69 194 ILE A C 1
ATOM 1591 O O . ILE A 1 194 ? -14.315 24.653 8.939 1.00 85.69 194 ILE A O 1
ATOM 1595 N N . PHE A 1 195 ? -14.783 23.641 10.886 1.00 87.62 195 PHE A N 1
ATOM 1596 C CA . PHE A 1 195 ? -16.036 24.367 11.093 1.00 87.62 195 PHE A CA 1
ATOM 1597 C C . PHE A 1 195 ? -15.812 25.872 11.200 1.00 87.62 195 PHE A C 1
ATOM 1599 O O . PHE A 1 195 ? -16.567 26.628 10.592 1.00 87.62 195 PHE A O 1
ATOM 1606 N N . LYS A 1 196 ? -14.756 26.294 11.900 1.00 88.31 196 LYS A N 1
ATOM 1607 C CA . LYS A 1 196 ? -14.371 27.699 12.012 1.00 88.31 196 LYS A CA 1
ATOM 1608 C C . LYS A 1 196 ? -14.048 28.307 10.645 1.00 88.31 196 LYS A C 1
ATOM 1610 O O . LYS A 1 196 ? -14.624 29.330 10.301 1.00 88.31 196 LYS A O 1
ATOM 1615 N N . VAL A 1 197 ? -13.231 27.640 9.825 1.00 86.31 197 VAL A N 1
ATOM 1616 C CA . VAL A 1 197 ? -12.922 28.101 8.456 1.00 86.31 197 VAL A CA 1
ATOM 1617 C C . VAL A 1 197 ? -14.189 28.194 7.601 1.00 86.31 197 VAL A C 1
ATOM 1619 O O . VAL A 1 197 ? -14.393 29.180 6.902 1.00 86.31 197 VAL A O 1
ATOM 1622 N N . ILE A 1 198 ? -15.081 27.201 7.668 1.00 85.94 198 ILE A N 1
ATOM 1623 C CA . ILE A 1 198 ? -16.351 27.224 6.922 1.00 85.94 198 ILE A CA 1
ATOM 1624 C C . ILE A 1 198 ? -17.251 28.378 7.386 1.00 85.94 198 ILE A C 1
ATOM 1626 O O . ILE A 1 198 ? -17.938 28.979 6.561 1.00 85.94 198 ILE A O 1
ATOM 1630 N N . GLN A 1 199 ? -17.277 28.676 8.687 1.00 83.00 199 GLN A N 1
ATOM 1631 C CA . GLN A 1 199 ? -18.014 29.815 9.234 1.00 83.00 199 GLN A CA 1
ATOM 1632 C C . GLN A 1 199 ? -17.426 31.140 8.741 1.00 83.00 199 GLN A C 1
ATOM 1634 O O . GLN A 1 199 ? -18.172 31.955 8.209 1.00 83.00 199 GLN A O 1
ATOM 1639 N N . GLU A 1 200 ? -16.106 31.308 8.812 1.00 81.19 200 GLU A N 1
ATOM 1640 C CA . GLU A 1 200 ? -15.395 32.495 8.317 1.00 81.19 200 GLU A CA 1
ATOM 1641 C C . GLU A 1 200 ? -15.603 32.700 6.806 1.00 81.19 200 GLU A C 1
ATOM 1643 O O . GLU A 1 200 ? -15.853 33.812 6.355 1.00 81.19 200 GLU A O 1
ATOM 1648 N N . MET A 1 201 ? -15.604 31.628 6.007 1.00 76.81 201 MET A N 1
ATOM 1649 C CA . MET A 1 201 ? -15.895 31.692 4.566 1.00 76.81 201 MET A CA 1
ATOM 1650 C C . MET A 1 201 ? -17.339 32.102 4.243 1.00 76.81 201 MET A C 1
ATOM 1652 O O . MET A 1 201 ? -17.615 32.553 3.131 1.00 76.81 201 MET A O 1
ATOM 1656 N N . ARG A 1 202 ? -18.277 31.898 5.174 1.00 70.75 202 ARG A N 1
ATOM 1657 C CA . ARG A 1 202 ? -19.685 32.293 5.024 1.00 70.75 202 ARG A CA 1
ATOM 1658 C C . ARG A 1 202 ? -19.948 33.724 5.482 1.00 70.75 202 ARG A C 1
ATOM 1660 O O . ARG A 1 202 ? -21.046 34.216 5.232 1.00 70.75 202 ARG A O 1
ATOM 1667 N N . GLU A 1 203 ? -18.982 34.387 6.115 1.00 69.12 203 GLU A N 1
ATOM 1668 C CA . GLU A 1 203 ? -19.076 35.801 6.465 1.00 69.12 203 GLU A CA 1
ATOM 1669 C C . GLU A 1 203 ? -18.663 36.679 5.265 1.00 69.12 203 GLU A C 1
ATOM 1671 O O . GLU A 1 203 ? -17.489 36.712 4.887 1.00 69.12 203 GLU A O 1
ATOM 1676 N N . PRO A 1 204 ? -19.598 37.432 4.645 1.00 57.69 204 PRO A N 1
ATOM 1677 C CA . PRO A 1 204 ? -19.322 38.223 3.438 1.00 57.69 204 PRO A CA 1
ATOM 1678 C C . PRO A 1 204 ? -18.358 39.399 3.660 1.00 57.69 204 PRO A C 1
ATOM 1680 O O . PRO A 1 204 ? -17.949 40.052 2.705 1.00 57.69 204 PRO A O 1
ATOM 1683 N N . SER A 1 205 ? -18.015 39.709 4.912 1.00 59.72 205 SER A N 1
ATOM 1684 C CA . SER A 1 205 ? -17.121 40.805 5.295 1.00 59.72 205 SER A CA 1
ATOM 1685 C C . SER A 1 205 ? -15.633 40.484 5.103 1.00 59.72 205 SER A C 1
ATOM 1687 O O . SER A 1 205 ? -14.807 41.387 5.233 1.00 59.72 205 SER A O 1
ATOM 1689 N N . LEU A 1 206 ? -15.278 39.232 4.784 1.00 55.91 206 LEU A N 1
ATOM 1690 C CA . LEU A 1 206 ? -13.888 38.772 4.676 1.00 55.91 206 LEU A CA 1
ATOM 1691 C C . LEU A 1 206 ? -13.349 38.669 3.239 1.00 55.91 206 LEU A C 1
ATOM 1693 O O . LEU A 1 206 ? -12.184 38.311 3.056 1.00 55.91 206 LEU A O 1
ATOM 1697 N N . THR A 1 207 ? -14.111 39.060 2.209 1.00 48.72 207 THR A N 1
ATOM 1698 C CA . THR A 1 207 ? -13.503 39.374 0.904 1.00 48.72 207 THR A CA 1
ATOM 1699 C C . THR A 1 207 ? -12.730 40.684 1.014 1.00 48.72 207 THR A C 1
ATOM 1701 O O . THR A 1 207 ? -13.254 41.764 0.743 1.00 48.72 207 THR A O 1
ATOM 1704 N N . LEU A 1 208 ? -11.464 40.587 1.422 1.00 55.16 208 LEU A N 1
ATOM 1705 C CA . LEU A 1 208 ? -10.493 41.664 1.288 1.00 55.16 208 LEU A CA 1
ATOM 1706 C C . LEU A 1 208 ? -10.362 42.030 -0.196 1.00 55.16 208 LEU A C 1
ATOM 1708 O O . LEU A 1 208 ? -9.691 41.351 -0.967 1.00 55.16 208 LEU A O 1
ATOM 1712 N N . SER A 1 209 ? -11.017 43.121 -0.579 1.00 47.06 209 SER A N 1
ATOM 1713 C CA . SER A 1 209 ? -10.646 43.933 -1.735 1.00 47.06 209 SER A CA 1
ATOM 1714 C C . SER A 1 209 ? -10.415 45.363 -1.245 1.00 47.06 209 SER A C 1
ATOM 1716 O O . SER A 1 209 ? -11.336 46.168 -1.118 1.00 47.06 209 SER A O 1
ATOM 1718 N N . LYS A 1 210 ? -9.156 45.641 -0.905 1.00 40.12 210 LYS A N 1
ATOM 1719 C CA . LYS A 1 210 ? -8.529 46.955 -1.041 1.00 40.12 210 LYS A CA 1
ATOM 1720 C C . LYS A 1 210 ? -7.306 46.780 -1.921 1.00 40.12 210 LYS A C 1
ATOM 1722 O O . LYS A 1 210 ? -6.628 45.744 -1.738 1.00 40.12 210 LYS A O 1
#

Mean predicted aligned error: 14.21 Å

Foldseek 3Di:
DKAPDCDPVLVVVLVVVQVVFPDDDPDQQLVVLVLVLLVQQCCLVVQNFFPPHDPQFDWDKDWAPAADPVRHTWIWTWTPCVVVDPVGRGDIGTDDPPSRHDVVSSNCVSVVVDDPPDGDDSDFADPPDPDQFDPDADSVGTHGDDDDDFPKDKDWADDPDCVVPVDIDIDIDDIGPDRDHPPPDDPPVVVVVVVVVVVVVPPPVPPDDD

Sequence (210 aa):
MHHTAVTERTWHEIQQFRQNLPFLETEPTKRQAYYKFNSTKRFFTDGYSCTKWNSTCKPEIVESPHPNPQGQYDTYIKCINTSQDINGHHTSQPIRRDGNIDIPFLKRLFNHEIRTEFEECGAIEHTAQTSRFCHFNHTQGVGRLTVTKCSVKYHWMIPVDLQTCPFYIFTSFGIHTHPPPPPSKAPVAIMEGIFKVIQEMREPSLTLSK

Organism: NCBI:txid1226010

Secondary structure (DSSP, 8-state):
--BSS--HHHHHHHHHHHHTSS----SHHHHHHHHHHHHHHHHHHTT-SSTT--TT--EEEEEEEEE-TTS-EEEEEEETTTTT-TT----EEEPP-SSSS-HHHHHHHHTTSS------------TT----EEEEEETTEEEEPP-PPP--EEEEE--S-TTT----EEEEES-B-SPPPPPSS--HHHHHHHHHHHHHHH-GGG----

Radius of gyration: 26.42 Å; Cα contacts (8 Å, |Δi|>4): 239; chains: 1; bounding box: 59×61×73 Å